Protein AF-A0A7X8KGM4-F1 (afdb_monomer_lite)

Foldseek 3Di:
DDDDDDDDDDDDDDPPPPVLPLCQFLPFQFQQDDPSRQVVVCVQPVVVPDRSHPFREWEAEQVLCCVVVNDPDDPDDDPPNAGFGRNVRSVVCVPDDVQFKDKDKAQDDPVLCVLLVGGRIYIYIHTPVSPVSDDPVVSSSVSNRNSVFDQLAQPLLPVPLPDQDQADDPSRQSNVLRNCCPPPVSDRSVVFGEWEDELVVLATDGPSVVSVVVSVVCRRPSRDDAADKDADDPVLCVQQVGGIYRYHDDDDDDVVSVSVSRNPDDPDD

pLDDT: mean 80.06, std 17.86, range [27.33, 96.0]

Secondary structure (DSSP, 8-state):
---------------------GGGSSSS--SBPPHHHHHHHHHHTGGG----TT-BEEEE-HHHHHHTTSSPPPTT------EE-HHHHHHHHHHS-TTTEEEEEEEPPHHHHHHTTS-SEEEEEEEGGGGGG--HHHHHHHHHHHHTS-----TTTTTSS---SSSPPHHHHHHHHHHTTTSTT----TT--EEEEETTTTEEEPHHHHHHHHHHHHTT-S-PPPPEEEEPPHHHHHHHS-SEEEE---S---HHHHHHHHHS-----

Radius of gyration: 22.86 Å; chains: 1; bounding box: 50×44×68 Å

Structure (mmCIF, N/CA/C/O backbone):
data_AF-A0A7X8KGM4-F1
#
_entry.id   AF-A0A7X8KGM4-F1
#
loop_
_atom_site.group_PDB
_atom_site.id
_atom_site.type_symbol
_atom_site.label_atom_id
_atom_site.label_alt_id
_atom_site.label_comp_id
_atom_site.label_asym_id
_atom_site.label_entity_id
_atom_site.label_seq_id
_atom_site.pdbx_PDB_ins_code
_atom_site.Cartn_x
_atom_site.Cartn_y
_atom_site.Cartn_z
_atom_site.occupancy
_atom_site.B_iso_or_equiv
_atom_site.auth_seq_id
_atom_site.auth_comp_id
_atom_site.auth_asym_id
_atom_site.auth_atom_id
_atom_site.pdbx_PDB_model_num
ATOM 1 N N . MET A 1 1 ? 24.932 -28.585 -30.546 1.00 32.44 1 MET A N 1
ATOM 2 C CA . MET A 1 1 ? 25.468 -27.256 -30.175 1.00 32.44 1 MET A CA 1
ATOM 3 C C . MET A 1 1 ? 24.663 -26.195 -30.910 1.00 32.44 1 MET A C 1
ATOM 5 O O . MET A 1 1 ? 24.796 -26.086 -32.119 1.00 32.44 1 MET A O 1
ATOM 9 N N . ARG A 1 2 ? 23.748 -25.502 -30.219 1.00 27.61 2 ARG A N 1
ATOM 10 C CA . ARG A 1 2 ? 22.917 -24.437 -30.805 1.00 27.61 2 ARG A CA 1
ATOM 11 C C . ARG A 1 2 ? 23.609 -23.093 -30.580 1.00 27.61 2 ARG A C 1
ATOM 13 O O . ARG A 1 2 ? 23.864 -22.724 -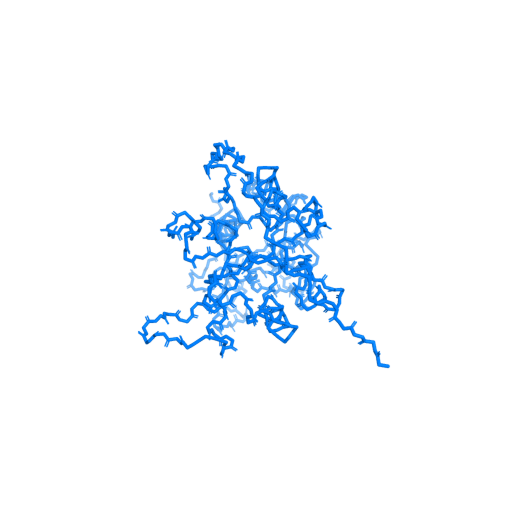29.439 1.00 27.61 2 ARG A O 1
ATOM 20 N N . GLN A 1 3 ? 23.940 -22.415 -31.674 1.00 27.33 3 GLN A N 1
ATOM 21 C CA . GLN A 1 3 ? 24.503 -21.069 -31.677 1.00 27.33 3 GLN A CA 1
ATOM 22 C C . GLN A 1 3 ? 23.436 -20.061 -31.232 1.00 27.33 3 GLN A C 1
ATOM 24 O O . GLN A 1 3 ? 22.311 -20.075 -31.728 1.00 27.33 3 GLN A O 1
ATOM 29 N N . ILE A 1 4 ? 23.796 -19.200 -30.281 1.00 31.16 4 ILE A N 1
ATOM 30 C CA . ILE A 1 4 ? 22.995 -18.050 -29.861 1.00 31.16 4 ILE A CA 1
ATOM 31 C C . ILE A 1 4 ? 23.364 -16.900 -30.798 1.00 31.16 4 ILE A C 1
ATOM 33 O O . ILE A 1 4 ? 24.510 -16.453 -30.815 1.00 31.16 4 ILE A O 1
ATOM 37 N N . ILE A 1 5 ? 22.401 -16.450 -31.599 1.00 28.91 5 ILE A N 1
ATOM 38 C CA . ILE A 1 5 ? 22.559 -15.312 -32.504 1.00 28.91 5 ILE A CA 1
ATOM 39 C C . ILE A 1 5 ? 22.460 -14.029 -31.670 1.00 28.91 5 ILE A C 1
ATOM 41 O O . ILE A 1 5 ? 21.412 -13.718 -31.108 1.00 28.91 5 ILE A O 1
ATOM 45 N N . PHE A 1 6 ? 23.567 -13.290 -31.577 1.00 27.80 6 PHE A N 1
ATOM 46 C CA . PHE A 1 6 ? 23.591 -11.914 -31.086 1.00 27.80 6 PHE A CA 1
ATOM 47 C C . PHE A 1 6 ? 23.228 -10.985 -32.244 1.00 27.80 6 PHE A C 1
ATOM 49 O O . PHE A 1 6 ? 24.063 -10.679 -33.093 1.00 27.80 6 PHE A O 1
ATOM 56 N N . THR A 1 7 ? 21.981 -10.529 -32.283 1.00 30.00 7 THR A N 1
ATOM 57 C CA . THR A 1 7 ? 21.541 -9.537 -33.267 1.00 30.00 7 THR A CA 1
ATOM 58 C C . THR A 1 7 ? 21.692 -8.143 -32.663 1.00 30.00 7 THR A C 1
ATOM 60 O O . THR A 1 7 ? 20.850 -7.695 -31.889 1.00 30.00 7 THR A O 1
ATOM 63 N N . ALA A 1 8 ? 22.790 -7.458 -32.984 1.00 30.84 8 ALA A N 1
ATOM 64 C CA . ALA A 1 8 ? 22.942 -6.028 -32.734 1.00 30.84 8 ALA A CA 1
ATOM 65 C C . ALA A 1 8 ? 22.379 -5.271 -33.943 1.00 30.84 8 ALA A C 1
ATOM 67 O O . ALA A 1 8 ? 23.004 -5.254 -35.000 1.00 30.84 8 ALA A O 1
ATOM 68 N N . PHE A 1 9 ? 21.200 -4.666 -33.802 1.00 33.09 9 PHE A N 1
ATOM 69 C CA . PHE A 1 9 ? 20.637 -3.790 -34.828 1.00 33.09 9 PHE A CA 1
ATOM 70 C C . PHE A 1 9 ? 20.629 -2.345 -34.329 1.00 33.09 9 PHE A C 1
ATOM 72 O O . PHE A 1 9 ? 20.035 -2.019 -33.301 1.00 33.09 9 PHE A O 1
ATOM 79 N N . PHE A 1 10 ? 21.333 -1.488 -35.067 1.00 38.59 10 PHE A N 1
ATOM 80 C CA . PHE A 1 10 ? 21.329 -0.037 -34.916 1.00 38.59 10 PHE A CA 1
ATOM 81 C C . PHE A 1 10 ? 19.957 0.488 -35.368 1.00 38.59 10 PHE A C 1
ATOM 83 O O . PHE A 1 10 ? 19.694 0.641 -36.558 1.00 38.59 10 PHE A O 1
ATOM 90 N N . GLY A 1 11 ? 19.054 0.702 -34.410 1.00 31.48 11 GLY A N 1
ATOM 91 C CA . GLY A 1 11 ? 17.725 1.260 -34.645 1.00 31.48 11 GLY A CA 1
ATOM 92 C C . GLY A 1 11 ? 17.764 2.784 -34.702 1.00 31.48 11 GLY A C 1
ATOM 93 O O . GLY A 1 11 ? 17.998 3.446 -33.694 1.00 31.48 11 GLY A O 1
ATOM 94 N N . PHE A 1 12 ? 17.539 3.306 -35.903 1.00 31.94 12 PHE A N 1
ATOM 95 C CA . PHE A 1 12 ? 17.326 4.707 -36.257 1.00 31.94 12 PHE A CA 1
ATOM 96 C C . PHE A 1 12 ? 16.309 5.389 -35.316 1.00 31.94 12 PHE A C 1
ATOM 98 O O . PHE A 1 12 ? 15.231 4.856 -35.054 1.00 31.94 12 PHE A O 1
ATOM 105 N N . VAL A 1 13 ? 16.655 6.573 -34.807 1.00 35.53 13 VAL A N 1
ATOM 106 C CA . VAL A 1 13 ? 15.832 7.369 -33.884 1.00 35.53 13 VAL A CA 1
ATOM 107 C C . VAL A 1 13 ? 14.652 7.974 -34.647 1.00 35.53 13 VAL A C 1
ATOM 109 O O . VAL A 1 13 ? 14.806 8.986 -35.326 1.00 35.53 13 VAL A O 1
ATOM 112 N N . PHE A 1 14 ? 13.457 7.397 -34.510 1.00 35.78 14 PHE A N 1
ATOM 113 C CA . PHE A 1 14 ? 12.227 8.136 -34.790 1.00 35.78 14 PHE A CA 1
ATOM 114 C C . PHE A 1 14 ? 11.989 9.124 -33.643 1.00 35.78 14 PHE A C 1
ATOM 116 O O . PHE A 1 14 ? 11.597 8.747 -32.538 1.00 35.78 14 PHE A O 1
ATOM 123 N N . GLN A 1 15 ? 12.255 10.405 -33.903 1.00 33.72 15 GLN A N 1
ATOM 124 C CA . GLN A 1 15 ? 11.797 11.504 -33.061 1.00 33.72 15 GLN A CA 1
ATOM 125 C C . GLN A 1 15 ? 10.271 11.621 -33.173 1.00 33.72 15 GLN A C 1
ATOM 127 O O . GLN A 1 15 ? 9.750 12.392 -33.971 1.00 33.72 15 GLN A O 1
ATOM 132 N N . LEU A 1 16 ? 9.539 10.876 -32.347 1.00 34.31 16 LEU A N 1
ATOM 133 C CA . LEU A 1 16 ? 8.206 11.294 -31.927 1.00 34.31 16 LEU A CA 1
ATOM 134 C C . LEU A 1 16 ? 8.388 12.214 -30.721 1.00 34.31 16 LEU A C 1
ATOM 136 O O . LEU A 1 16 ? 8.372 11.780 -29.570 1.00 34.31 16 LEU A O 1
ATOM 140 N N . THR A 1 17 ? 8.582 13.506 -30.979 1.00 38.72 17 THR A N 1
ATOM 141 C CA . THR A 1 17 ? 8.350 14.548 -29.976 1.00 38.72 17 THR A CA 1
ATOM 142 C C . THR A 1 17 ? 6.850 14.639 -29.713 1.00 38.72 17 THR A C 1
ATOM 144 O O . THR A 1 17 ? 6.194 15.606 -30.093 1.00 38.72 17 THR A O 1
ATOM 147 N N . PHE A 1 18 ? 6.285 13.635 -29.038 1.00 41.44 18 PHE A N 1
ATOM 148 C CA . PHE A 1 18 ? 5.139 13.911 -28.189 1.00 41.44 18 PHE A CA 1
ATOM 149 C C . PHE A 1 18 ? 5.660 14.882 -27.141 1.00 41.44 18 PHE A C 1
ATOM 151 O O . PHE A 1 18 ? 6.525 14.527 -26.336 1.00 41.44 18 PHE A O 1
ATOM 158 N N . GLY A 1 19 ? 5.189 16.127 -27.195 1.00 40.31 19 GLY A N 1
ATOM 159 C CA . GLY A 1 19 ? 5.298 17.065 -26.088 1.00 40.31 19 GLY A CA 1
ATOM 160 C C . GLY A 1 19 ? 4.574 16.451 -24.900 1.00 40.31 19 GLY A C 1
ATOM 161 O O . GLY A 1 19 ? 3.404 16.727 -24.664 1.00 40.31 19 GLY A O 1
ATOM 162 N N . GLN A 1 20 ? 5.236 15.522 -24.216 1.00 53.94 20 GLN A N 1
ATOM 163 C CA . GLN A 1 20 ? 4.671 14.853 -23.070 1.00 53.94 20 GLN A CA 1
ATOM 164 C C . GLN A 1 20 ? 4.561 15.900 -21.985 1.00 53.94 20 GLN A C 1
ATOM 166 O O . GLN A 1 20 ? 5.564 16.379 -21.451 1.00 53.94 20 GLN A O 1
ATOM 171 N N . ASN A 1 21 ? 3.326 16.298 -21.708 1.00 62.50 21 ASN A N 1
ATOM 172 C CA . ASN A 1 21 ? 3.022 17.124 -20.566 1.00 62.50 21 ASN A CA 1
ATOM 173 C C . ASN A 1 21 ? 3.358 16.301 -19.321 1.00 62.50 21 ASN A C 1
ATOM 175 O O . ASN A 1 21 ? 2.543 15.521 -18.836 1.00 62.50 21 ASN A O 1
ATOM 179 N N . PHE A 1 22 ? 4.586 16.446 -18.821 1.00 68.00 22 PHE A N 1
ATOM 180 C CA . PHE A 1 22 ? 5.056 15.703 -17.658 1.00 68.00 22 PHE A CA 1
ATOM 181 C C . PHE A 1 22 ? 4.148 15.915 -16.443 1.00 68.00 22 PHE A C 1
ATOM 183 O O . PHE A 1 22 ? 4.189 15.085 -15.544 1.00 68.00 22 PHE A O 1
ATOM 190 N N . ASN A 1 23 ? 3.311 16.958 -16.414 1.00 77.88 23 ASN A N 1
ATOM 191 C CA . ASN A 1 23 ? 2.392 17.241 -15.313 1.00 77.88 23 ASN A CA 1
ATOM 192 C C . ASN A 1 23 ? 1.329 16.148 -15.099 1.00 77.88 23 ASN A C 1
ATOM 194 O O . ASN A 1 23 ? 0.801 16.056 -13.995 1.00 77.88 23 ASN A O 1
ATOM 198 N N . SER A 1 24 ? 1.036 15.308 -16.100 1.00 84.50 24 SER A N 1
ATOM 199 C CA . SER A 1 24 ? 0.074 14.200 -15.977 1.00 84.50 24 SER A CA 1
ATOM 200 C C . SER A 1 24 ? 0.702 12.857 -15.573 1.00 84.50 24 SER A C 1
ATOM 202 O O . SER A 1 24 ? -0.008 11.859 -15.465 1.00 84.50 24 SER A O 1
ATOM 204 N N . LEU A 1 25 ? 2.024 12.808 -15.371 1.00 90.44 25 LEU A N 1
ATOM 205 C CA . LEU A 1 25 ? 2.755 11.598 -14.981 1.00 90.44 25 LEU A CA 1
ATOM 206 C C . LEU A 1 25 ? 3.076 11.607 -13.481 1.00 90.44 25 LEU A C 1
ATOM 208 O O . LEU A 1 25 ? 3.575 12.611 -12.959 1.00 90.44 25 LEU A O 1
ATOM 212 N N . GLY A 1 26 ? 2.841 10.489 -12.789 1.00 88.25 26 GLY A N 1
ATOM 213 C CA . GLY A 1 26 ? 3.156 10.354 -11.365 1.00 88.25 26 GLY A CA 1
ATOM 214 C C . GLY A 1 26 ? 2.336 11.286 -10.482 1.00 88.25 26 GLY A C 1
ATOM 215 O O . GLY A 1 26 ? 2.855 11.838 -9.511 1.00 88.25 26 GLY A O 1
ATOM 216 N N . THR A 1 27 ? 1.075 11.514 -10.848 1.00 88.25 27 THR A N 1
ATOM 217 C CA . THR A 1 27 ? 0.135 12.366 -10.101 1.00 88.25 27 THR A CA 1
ATOM 218 C C . THR A 1 27 ? -0.256 11.760 -8.752 1.00 88.25 27 THR A C 1
ATOM 220 O O . THR A 1 27 ? -0.630 12.482 -7.829 1.00 88.25 27 THR A O 1
ATOM 223 N N . ASP A 1 28 ? -0.113 10.444 -8.622 1.00 87.19 28 ASP A N 1
ATOM 224 C CA . ASP A 1 28 ? -0.434 9.648 -7.445 1.00 87.19 28 ASP A CA 1
ATOM 225 C C . ASP A 1 28 ? 0.597 8.519 -7.238 1.00 87.19 28 ASP A C 1
ATOM 227 O O . ASP A 1 28 ? 1.569 8.376 -7.986 1.00 87.19 28 ASP A O 1
ATOM 231 N N . CYS A 1 29 ? 0.380 7.722 -6.193 1.00 87.25 29 CYS A N 1
ATOM 232 C CA . CYS A 1 29 ? 1.203 6.565 -5.847 1.00 87.25 29 CYS A CA 1
ATOM 233 C C . CYS A 1 29 ? 0.514 5.227 -6.162 1.00 87.25 29 CYS A C 1
ATOM 235 O O . CYS A 1 29 ? 1.010 4.191 -5.732 1.00 87.25 29 CYS A O 1
ATOM 237 N N . ASN A 1 30 ? -0.607 5.226 -6.892 1.00 88.88 30 ASN A N 1
ATOM 238 C CA . ASN A 1 30 ? -1.301 4.000 -7.268 1.00 88.88 30 ASN A CA 1
ATOM 239 C C . ASN A 1 30 ? -0.359 3.126 -8.116 1.00 88.88 30 ASN A C 1
ATOM 241 O O . ASN A 1 30 ? 0.184 3.614 -9.115 1.00 88.88 30 ASN A O 1
ATOM 245 N N . PRO A 1 31 ? -0.142 1.853 -7.747 1.00 89.44 31 PRO A N 1
ATOM 246 C CA . PRO A 1 31 ? 0.671 0.937 -8.540 1.00 89.44 31 PRO A CA 1
ATOM 247 C C . PRO A 1 31 ? 0.036 0.615 -9.903 1.00 89.44 31 PRO A C 1
ATOM 249 O O . PRO A 1 31 ? 0.743 0.199 -10.818 1.00 89.44 31 PRO A O 1
ATOM 252 N N . LYS A 1 32 ? -1.277 0.818 -10.075 1.00 92.12 32 LYS A N 1
ATOM 253 C CA . LYS A 1 32 ? -1.922 0.809 -11.391 1.00 92.12 32 LYS A CA 1
ATOM 254 C C . LYS A 1 32 ? -1.660 2.134 -12.104 1.00 92.12 32 LYS A C 1
ATOM 256 O O . LYS A 1 32 ? -1.722 3.216 -11.514 1.00 92.12 32 LYS A O 1
ATOM 261 N N . LEU A 1 33 ? -1.358 2.034 -13.391 1.00 93.31 33 LEU A N 1
ATOM 262 C CA . LEU A 1 33 ? -1.036 3.184 -14.225 1.00 93.31 33 LEU A CA 1
ATOM 263 C C . LEU A 1 33 ? -2.303 3.861 -14.751 1.00 93.31 33 LEU A C 1
ATOM 265 O O . LEU A 1 33 ? -3.270 3.190 -15.112 1.00 93.31 33 LEU A O 1
ATOM 269 N N . ASN A 1 34 ? -2.278 5.191 -14.834 1.00 92.44 34 ASN A N 1
ATOM 270 C CA . ASN A 1 34 ? -3.299 5.956 -15.544 1.00 92.44 34 ASN A CA 1
ATOM 271 C C . ASN A 1 34 ? -3.035 5.952 -17.067 1.00 92.44 34 ASN A C 1
ATOM 273 O O . ASN A 1 34 ? -1.964 5.558 -17.526 1.00 92.44 34 ASN A O 1
ATOM 277 N N . ASN A 1 35 ? -3.991 6.432 -17.868 1.00 93.94 35 ASN A N 1
ATOM 278 C CA . ASN A 1 35 ? -3.882 6.405 -19.335 1.00 93.94 35 ASN A CA 1
ATOM 279 C C . ASN A 1 35 ? -2.655 7.156 -19.887 1.00 93.94 35 ASN A C 1
ATOM 281 O O . ASN A 1 35 ? -2.069 6.724 -20.879 1.00 93.94 35 ASN A O 1
ATOM 285 N N . HIS A 1 36 ? -2.247 8.262 -19.257 1.00 94.06 36 HIS A N 1
ATOM 286 C CA . HIS A 1 36 ? -1.064 9.018 -19.679 1.00 94.06 36 HIS A CA 1
ATOM 287 C C . HIS A 1 36 ? 0.232 8.267 -19.358 1.00 94.06 36 HIS A C 1
ATOM 289 O O . HIS A 1 36 ? 1.160 8.257 -20.165 1.00 94.06 36 HIS A O 1
ATOM 295 N N . GLU A 1 37 ? 0.289 7.617 -18.197 1.00 95.00 37 GLU A N 1
ATOM 296 C CA . GLU A 1 37 ? 1.420 6.794 -17.766 1.00 95.00 37 GLU A CA 1
ATOM 297 C C . GLU A 1 37 ? 1.556 5.534 -18.627 1.00 95.00 37 GLU A C 1
ATOM 299 O O . GLU A 1 37 ? 2.669 5.197 -19.029 1.00 95.00 37 GLU A O 1
ATOM 304 N N . ILE A 1 38 ? 0.438 4.885 -18.971 1.00 95.75 38 ILE A N 1
ATOM 305 C CA . ILE A 1 38 ? 0.404 3.757 -19.913 1.00 95.75 38 ILE A CA 1
ATOM 306 C C . ILE A 1 38 ? 0.960 4.197 -21.266 1.00 95.75 38 ILE A C 1
ATOM 308 O O . ILE A 1 38 ? 1.918 3.600 -21.739 1.00 95.75 38 ILE A O 1
ATOM 312 N N . ALA A 1 39 ? 0.452 5.289 -21.849 1.00 93.44 39 ALA A N 1
ATOM 313 C CA . ALA A 1 39 ? 0.941 5.784 -23.138 1.00 93.44 39 ALA A CA 1
ATOM 314 C C . ALA A 1 39 ? 2.446 6.120 -23.116 1.00 93.44 39 ALA A C 1
ATOM 316 O O . ALA A 1 39 ? 3.162 5.877 -24.091 1.00 93.44 39 ALA A O 1
ATOM 317 N N . TYR A 1 40 ? 2.946 6.658 -21.998 1.00 93.19 40 TYR A N 1
ATOM 318 C CA . TYR A 1 40 ? 4.376 6.890 -21.809 1.00 93.19 40 TYR A CA 1
ATOM 319 C C . TYR A 1 40 ? 5.180 5.585 -21.820 1.00 93.19 40 TYR A C 1
ATOM 321 O O . TYR A 1 40 ? 6.172 5.489 -22.547 1.00 93.19 40 TYR A O 1
ATOM 329 N N . PHE A 1 41 ? 4.764 4.581 -21.047 1.00 94.88 41 PHE A N 1
ATOM 330 C CA . PHE A 1 41 ? 5.492 3.317 -20.953 1.00 94.88 41 PHE A CA 1
ATOM 331 C C . PHE A 1 41 ? 5.336 2.426 -22.188 1.00 94.88 41 PHE A C 1
ATOM 333 O O . PHE A 1 41 ? 6.317 1.792 -22.569 1.00 94.88 41 PHE A O 1
ATOM 340 N N . ASP A 1 42 ? 4.190 2.450 -22.867 1.00 93.75 42 ASP A N 1
ATOM 341 C CA . ASP A 1 42 ? 3.983 1.797 -24.167 1.00 93.75 42 ASP A CA 1
ATOM 342 C C . ASP A 1 42 ? 4.966 2.347 -25.206 1.00 93.75 42 ASP A C 1
ATOM 344 O O . ASP A 1 42 ? 5.600 1.595 -25.945 1.00 93.75 42 ASP A O 1
ATOM 348 N N . SER A 1 43 ? 5.159 3.670 -25.234 1.00 91.56 43 SER A N 1
ATOM 349 C CA . SER A 1 43 ? 6.152 4.291 -26.113 1.00 91.56 43 SER A CA 1
ATOM 350 C C . SER A 1 43 ? 7.581 3.897 -25.721 1.00 91.56 43 SER A C 1
ATOM 352 O O . SER A 1 43 ? 8.375 3.521 -26.589 1.00 91.56 43 SER A O 1
ATOM 354 N N . LEU A 1 44 ? 7.905 3.953 -24.425 1.00 91.38 44 LEU A N 1
ATOM 355 C CA . LEU A 1 44 ? 9.246 3.674 -23.907 1.00 91.38 44 LEU A CA 1
ATOM 356 C C . LEU A 1 44 ? 9.664 2.207 -24.089 1.00 91.38 44 LEU A C 1
ATOM 358 O O . LEU A 1 44 ? 10.829 1.930 -24.371 1.00 91.38 44 LEU A O 1
ATOM 362 N N . PHE A 1 45 ? 8.723 1.277 -23.937 1.00 93.81 45 PHE A N 1
ATOM 363 C CA . PHE A 1 45 ? 8.944 -0.168 -23.976 1.00 93.81 45 PHE A CA 1
ATOM 364 C C . PHE A 1 45 ? 8.262 -0.844 -25.167 1.00 93.81 45 PHE A C 1
ATOM 366 O O . PHE A 1 45 ? 8.002 -2.043 -25.122 1.00 93.81 45 PHE A O 1
ATOM 373 N N . SER A 1 46 ? 8.039 -0.107 -26.257 1.00 90.31 46 SER A N 1
ATOM 374 C CA . SER A 1 46 ? 7.377 -0.595 -27.479 1.00 90.31 46 SER A CA 1
ATOM 375 C C . SER A 1 46 ? 7.957 -1.901 -28.043 1.00 90.31 46 SER A C 1
ATOM 377 O O . SER A 1 46 ? 7.254 -2.667 -28.689 1.00 90.31 46 SER A O 1
ATOM 379 N N . GLN A 1 47 ? 9.229 -2.194 -27.767 1.00 88.19 47 GLN A N 1
ATOM 380 C CA . GLN A 1 47 ? 9.912 -3.417 -28.206 1.00 88.19 47 GLN A CA 1
ATOM 381 C C . GLN A 1 47 ? 9.679 -4.642 -27.303 1.00 88.19 47 GLN A C 1
ATOM 383 O O . GLN A 1 47 ? 10.114 -5.737 -27.650 1.00 88.19 47 GLN A O 1
ATOM 388 N N . LYS A 1 48 ? 9.078 -4.474 -26.120 1.00 84.75 48 LYS A N 1
ATOM 389 C CA . LYS A 1 48 ? 8.952 -5.527 -25.095 1.00 84.75 48 LYS A CA 1
ATOM 390 C C . LYS A 1 48 ? 7.622 -6.288 -25.155 1.00 84.75 48 LYS A C 1
ATOM 392 O O . LYS A 1 48 ? 7.473 -7.215 -24.369 1.00 84.75 48 LYS A O 1
ATOM 397 N N . ASP A 1 49 ? 6.705 -5.900 -26.047 1.00 88.69 49 ASP A N 1
ATOM 398 C CA . ASP A 1 49 ? 5.378 -6.516 -26.229 1.00 88.69 49 ASP A CA 1
ATOM 399 C C . ASP A 1 49 ? 4.660 -6.799 -24.893 1.00 88.69 49 ASP A C 1
ATOM 401 O O . ASP A 1 49 ? 4.305 -7.928 -24.560 1.00 88.69 49 ASP A O 1
ATOM 405 N N . TYR A 1 50 ? 4.537 -5.762 -24.059 1.00 94.12 50 TYR A N 1
ATOM 406 C CA . TYR A 1 50 ? 3.936 -5.858 -22.731 1.00 94.12 50 TYR A CA 1
ATOM 407 C C . TYR A 1 50 ? 2.774 -4.877 -22.599 1.00 94.12 50 TYR A C 1
ATOM 409 O O . TYR A 1 50 ? 2.965 -3.671 -22.732 1.00 94.12 50 TYR A O 1
ATOM 417 N N . ASP A 1 51 ? 1.581 -5.395 -22.302 1.00 95.06 51 ASP A N 1
ATOM 418 C CA . ASP A 1 51 ? 0.389 -4.580 -22.062 1.00 95.06 51 ASP A CA 1
ATOM 419 C C . ASP A 1 51 ? 0.316 -4.140 -20.597 1.00 95.06 51 ASP A C 1
ATOM 421 O O . ASP A 1 51 ? 0.122 -4.952 -19.688 1.00 95.06 51 ASP A O 1
ATOM 425 N N . PHE A 1 52 ? 0.444 -2.833 -20.376 1.00 95.69 52 PHE A N 1
ATOM 426 C CA . PHE A 1 52 ? 0.374 -2.216 -19.055 1.00 95.69 52 PHE A CA 1
ATOM 427 C C . PHE A 1 52 ? -1.056 -2.070 -18.509 1.00 95.69 52 PHE A C 1
ATOM 429 O O . PHE A 1 52 ? -1.229 -1.759 -17.325 1.00 95.69 52 PHE A O 1
ATOM 436 N N . ARG A 1 53 ? -2.097 -2.283 -19.325 1.00 94.81 53 ARG A N 1
ATOM 437 C CA . ARG A 1 53 ? -3.492 -2.109 -18.891 1.00 94.81 53 ARG A CA 1
ATOM 438 C C . ARG A 1 53 ? -3.859 -3.094 -17.785 1.00 94.81 53 ARG A C 1
ATOM 440 O O . ARG A 1 53 ? -3.606 -4.293 -17.875 1.00 94.81 53 ARG A O 1
ATOM 447 N N . ASN A 1 54 ? -4.504 -2.574 -16.739 1.00 91.38 54 ASN A N 1
ATOM 448 C CA . ASN A 1 54 ? -4.931 -3.333 -15.557 1.00 91.38 54 ASN A CA 1
ATOM 449 C C . ASN A 1 54 ? -3.793 -4.073 -14.828 1.00 91.38 54 ASN A C 1
ATOM 451 O O . ASN A 1 54 ? -4.065 -5.003 -14.070 1.00 91.38 54 ASN A O 1
ATOM 455 N N . LYS A 1 55 ? -2.535 -3.668 -15.043 1.00 94.44 55 LYS A N 1
ATOM 456 C CA . LYS A 1 55 ? -1.369 -4.242 -14.369 1.00 94.44 55 LYS A CA 1
ATOM 457 C C . LYS A 1 55 ? -0.979 -3.443 -13.139 1.00 94.44 55 LYS A C 1
ATOM 459 O O . LYS A 1 55 ? -1.093 -2.217 -13.109 1.00 94.44 55 LYS A O 1
ATOM 464 N N . THR A 1 56 ? -0.457 -4.155 -12.153 1.00 92.56 56 THR A N 1
ATOM 465 C CA . THR A 1 56 ? 0.153 -3.586 -10.955 1.00 92.56 56 THR A CA 1
ATOM 466 C C . THR A 1 56 ? 1.654 -3.446 -11.184 1.00 92.56 56 THR A C 1
ATOM 468 O O . THR A 1 56 ? 2.366 -4.441 -11.344 1.00 92.56 56 THR A O 1
ATOM 471 N N . ILE A 1 57 ? 2.147 -2.211 -11.186 1.00 94.69 57 ILE A N 1
ATOM 472 C CA . ILE A 1 57 ? 3.523 -1.873 -11.544 1.00 94.69 57 ILE A CA 1
ATOM 473 C C . ILE A 1 57 ? 4.286 -1.365 -10.323 1.00 94.69 57 ILE A C 1
ATOM 475 O O . ILE A 1 57 ? 3.875 -0.426 -9.643 1.00 94.69 57 ILE A O 1
ATOM 479 N N . GLY A 1 58 ? 5.418 -2.008 -10.049 1.00 93.00 58 GLY A N 1
ATOM 480 C CA . GLY A 1 58 ? 6.356 -1.595 -9.017 1.00 93.00 58 GLY A CA 1
ATOM 481 C C . GLY A 1 58 ? 7.383 -0.623 -9.581 1.00 93.00 58 GLY A C 1
ATOM 482 O O . GLY A 1 58 ? 7.790 -0.753 -10.733 1.00 93.00 58 GLY A O 1
ATOM 483 N N . PHE A 1 59 ? 7.853 0.319 -8.766 1.00 91.56 59 PHE A N 1
ATOM 484 C CA . PHE A 1 59 ? 8.901 1.255 -9.164 1.00 91.56 59 PHE A CA 1
ATOM 485 C C . PHE A 1 59 ? 10.113 1.142 -8.254 1.00 91.56 59 PHE A C 1
ATOM 487 O O . PHE A 1 59 ? 9.999 1.009 -7.037 1.00 91.56 59 PHE A O 1
ATOM 494 N N . ALA A 1 60 ? 11.296 1.174 -8.853 1.00 88.38 60 ALA A N 1
ATOM 495 C CA . ALA A 1 60 ? 12.545 1.004 -8.135 1.00 88.38 60 ALA A CA 1
ATOM 496 C C . ALA A 1 60 ? 13.558 2.083 -8.515 1.00 88.38 60 ALA A C 1
ATOM 498 O O . ALA A 1 60 ? 13.755 2.398 -9.692 1.00 88.38 60 ALA A O 1
ATOM 499 N N . SER A 1 61 ? 14.217 2.638 -7.498 1.00 83.19 61 SER A N 1
ATOM 500 C CA . SER A 1 61 ? 15.270 3.634 -7.679 1.00 83.19 61 SER A CA 1
ATOM 501 C C . SER A 1 61 ? 16.601 2.981 -8.067 1.00 83.19 61 SER A C 1
ATOM 503 O O . SER A 1 61 ? 16.822 1.800 -7.788 1.00 83.19 61 SER A O 1
ATOM 505 N N . PRO A 1 62 ? 17.563 3.757 -8.596 1.00 73.12 62 PRO A N 1
ATOM 506 C CA . PRO A 1 62 ? 18.924 3.272 -8.824 1.00 73.12 62 PRO A CA 1
ATOM 507 C C . PRO A 1 62 ? 19.610 2.766 -7.544 1.00 73.12 62 PRO A C 1
ATOM 509 O O . PRO A 1 62 ? 20.521 1.935 -7.608 1.00 73.12 62 PRO A O 1
ATOM 512 N N . ASN A 1 63 ? 19.192 3.258 -6.375 1.00 72.75 63 ASN A N 1
ATOM 513 C CA . ASN A 1 63 ? 19.781 2.910 -5.082 1.00 72.75 63 ASN A CA 1
ATOM 514 C C . ASN A 1 63 ? 19.475 1.463 -4.683 1.00 72.75 63 ASN A C 1
ATOM 516 O O . ASN A 1 63 ? 20.308 0.842 -4.023 1.00 72.75 63 ASN A O 1
ATOM 520 N N . ILE A 1 64 ? 18.365 0.880 -5.163 1.00 72.44 64 ILE A N 1
ATOM 521 C CA . ILE A 1 64 ? 18.049 -0.535 -4.909 1.00 72.44 64 ILE A CA 1
ATOM 522 C C . ILE A 1 64 ? 19.179 -1.445 -5.409 1.00 72.44 64 ILE A C 1
ATOM 524 O O . ILE A 1 64 ? 19.551 -2.414 -4.758 1.00 72.44 64 ILE A O 1
ATOM 528 N N . ILE A 1 65 ? 19.787 -1.097 -6.546 1.00 70.81 65 ILE A N 1
ATOM 529 C CA . ILE A 1 65 ? 20.863 -1.875 -7.161 1.00 70.81 65 ILE A CA 1
ATOM 530 C C . ILE A 1 65 ? 22.163 -1.721 -6.361 1.00 70.81 65 ILE A C 1
ATOM 532 O O . ILE A 1 65 ? 22.914 -2.684 -6.209 1.00 70.81 65 ILE A O 1
ATOM 536 N N . HIS A 1 66 ? 22.428 -0.530 -5.821 1.00 69.75 66 HIS A N 1
ATOM 537 C CA . HIS A 1 66 ? 23.585 -0.311 -4.955 1.00 69.75 66 HIS A CA 1
ATOM 538 C C . HIS A 1 66 ? 23.483 -1.143 -3.676 1.00 69.75 66 HIS A C 1
ATOM 540 O O . HIS A 1 66 ? 24.428 -1.848 -3.325 1.00 69.75 66 HIS A O 1
ATOM 546 N N . PHE A 1 67 ? 22.313 -1.124 -3.032 1.00 67.19 67 PHE A N 1
ATOM 547 C CA . PHE A 1 67 ? 22.063 -1.906 -1.827 1.00 67.19 67 PHE A CA 1
ATOM 548 C C . PHE A 1 67 ? 22.248 -3.411 -2.054 1.00 67.19 67 PHE A C 1
ATOM 550 O O . PHE A 1 67 ? 22.868 -4.094 -1.245 1.00 67.19 67 PHE A O 1
ATOM 557 N N . LEU A 1 68 ? 21.769 -3.929 -3.186 1.00 69.75 68 LEU A N 1
ATOM 558 C CA . LEU A 1 68 ? 21.907 -5.344 -3.539 1.00 69.75 68 LEU A CA 1
ATOM 559 C C . LEU A 1 68 ? 23.357 -5.765 -3.866 1.00 69.75 68 LEU A C 1
ATOM 561 O O . LEU A 1 68 ? 23.579 -6.886 -4.329 1.00 69.75 68 LEU A O 1
ATOM 565 N N . GLY A 1 69 ? 24.341 -4.881 -3.653 1.00 65.31 69 GLY A N 1
ATOM 566 C CA . GLY A 1 69 ? 25.763 -5.129 -3.890 1.00 65.31 69 GLY A CA 1
ATOM 567 C C . GLY A 1 69 ? 26.150 -5.105 -5.368 1.00 65.31 69 GLY A C 1
ATOM 568 O O . GLY A 1 69 ? 27.224 -5.570 -5.742 1.00 65.31 69 GLY A O 1
ATOM 569 N N . ILE A 1 70 ? 25.284 -4.584 -6.242 1.00 63.91 70 ILE A N 1
ATOM 570 C CA . ILE A 1 70 ? 25.477 -4.642 -7.699 1.00 63.91 70 ILE A CA 1
ATOM 571 C C . ILE A 1 70 ? 26.237 -3.392 -8.205 1.00 63.91 70 ILE A C 1
ATOM 573 O O . ILE A 1 70 ? 26.885 -3.423 -9.267 1.00 63.91 70 ILE A O 1
ATOM 577 N N . ILE A 1 71 ? 26.217 -2.287 -7.445 1.00 56.44 71 ILE A N 1
ATOM 578 C CA . ILE A 1 71 ? 26.994 -1.056 -7.690 1.00 56.44 71 ILE A CA 1
ATOM 579 C C . ILE A 1 71 ? 27.607 -0.564 -6.357 1.00 56.44 71 ILE A C 1
ATOM 581 O O . ILE A 1 71 ? 26.901 -0.555 -5.354 1.00 56.44 71 ILE A O 1
ATOM 585 N N . PRO A 1 72 ? 28.889 -0.148 -6.312 1.00 51.75 72 PRO A N 1
ATOM 586 C CA . PRO A 1 72 ? 29.503 0.382 -5.089 1.00 51.75 72 PRO A CA 1
ATOM 587 C C . PRO A 1 72 ? 28.815 1.672 -4.610 1.00 51.75 72 PRO A C 1
ATOM 589 O O . PRO A 1 72 ? 28.617 2.584 -5.413 1.00 51.75 72 PRO A O 1
ATOM 592 N N . MET A 1 73 ? 28.466 1.752 -3.318 1.00 50.81 73 MET A N 1
ATOM 593 C CA . MET A 1 73 ? 27.878 2.956 -2.714 1.00 50.81 73 MET A CA 1
ATOM 594 C C . MET A 1 73 ? 28.942 4.030 -2.449 1.00 50.81 73 MET A C 1
ATOM 596 O O . MET A 1 73 ? 29.934 3.735 -1.780 1.00 50.81 73 MET A O 1
ATOM 600 N N . PRO A 1 74 ? 28.739 5.284 -2.891 1.00 46.81 74 PRO A N 1
ATOM 601 C CA . PRO A 1 74 ? 29.462 6.406 -2.312 1.00 46.81 74 PRO A CA 1
ATOM 602 C C . PRO A 1 74 ? 29.035 6.589 -0.846 1.00 46.81 74 PRO A C 1
ATOM 604 O O . PRO A 1 74 ? 27.848 6.533 -0.517 1.00 46.81 74 PRO A O 1
ATOM 607 N N . LEU A 1 75 ? 30.014 6.781 0.039 1.00 40.00 75 LEU A N 1
ATOM 608 C CA . LEU A 1 75 ? 29.803 7.031 1.467 1.00 40.00 75 LEU A CA 1
ATOM 609 C C . LEU A 1 75 ? 28.908 8.270 1.658 1.00 40.00 75 LEU A C 1
ATOM 611 O O . LEU A 1 75 ? 29.223 9.333 1.129 1.00 40.00 75 LEU A O 1
ATOM 615 N N . GLY A 1 76 ? 27.805 8.134 2.405 1.00 44.81 76 GLY A N 1
ATOM 616 C CA . GLY A 1 76 ? 26.938 9.258 2.799 1.00 44.81 76 GLY A CA 1
ATOM 617 C C . GLY A 1 76 ? 25.472 9.196 2.346 1.00 44.81 76 GLY A C 1
ATOM 618 O O . GLY A 1 76 ? 24.701 10.076 2.719 1.00 44.81 76 GLY A O 1
ATOM 619 N N . PHE A 1 77 ? 25.048 8.178 1.589 1.00 42.69 77 PHE A N 1
ATOM 620 C CA . PHE A 1 77 ? 23.630 7.998 1.253 1.00 42.69 77 PHE A CA 1
ATOM 621 C C . PHE A 1 77 ? 22.885 7.246 2.364 1.00 42.69 77 PHE A C 1
ATOM 623 O O . PHE A 1 77 ? 23.244 6.128 2.727 1.00 42.69 77 PHE A O 1
ATOM 630 N N . ASN A 1 78 ? 21.840 7.879 2.905 1.00 42.03 78 ASN A N 1
ATOM 631 C CA . ASN A 1 78 ? 20.953 7.287 3.905 1.00 42.03 78 ASN A CA 1
ATOM 632 C C . ASN A 1 78 ? 20.314 5.983 3.390 1.00 42.03 78 ASN A C 1
ATOM 634 O O . ASN A 1 78 ? 19.879 5.904 2.242 1.00 42.03 78 ASN A O 1
ATOM 638 N N . ASN A 1 79 ? 20.213 4.996 4.286 1.00 42.59 79 ASN A N 1
ATOM 639 C CA . ASN A 1 79 ? 19.695 3.626 4.130 1.00 42.59 79 ASN A CA 1
ATOM 640 C C . ASN A 1 79 ? 18.208 3.497 3.693 1.00 42.59 79 ASN A C 1
ATOM 642 O O . ASN A 1 79 ? 17.488 2.635 4.200 1.00 42.59 79 ASN A O 1
ATOM 646 N N . GLN A 1 80 ? 17.697 4.302 2.758 1.00 51.28 80 GLN A N 1
ATOM 647 C CA . GLN A 1 80 ? 16.360 4.082 2.191 1.00 51.28 80 GLN A CA 1
ATOM 648 C C . GLN A 1 80 ? 16.412 3.027 1.085 1.00 51.28 80 GLN A C 1
ATOM 650 O O . GLN A 1 80 ? 16.498 3.262 -0.116 1.00 51.28 80 GLN A O 1
ATOM 655 N N . LEU A 1 81 ? 16.394 1.813 1.598 1.00 54.66 81 LEU A N 1
ATOM 656 C CA . LEU A 1 81 ? 16.434 0.512 0.977 1.00 54.66 81 LEU A CA 1
ATOM 657 C C . LEU A 1 81 ? 15.079 0.160 0.334 1.00 54.66 81 LEU A C 1
ATOM 659 O O . LEU A 1 81 ? 14.455 -0.813 0.735 1.00 54.66 81 LEU A O 1
ATOM 663 N N . LEU A 1 82 ? 14.522 0.993 -0.546 1.00 68.75 82 LEU A N 1
ATOM 664 C CA . LEU A 1 82 ? 13.080 0.908 -0.798 1.00 68.75 82 LEU A CA 1
ATOM 665 C C . LEU A 1 82 ? 12.743 0.872 -2.296 1.00 68.75 82 LEU A C 1
ATOM 667 O O . LEU A 1 82 ? 13.319 1.634 -3.083 1.00 68.75 82 LEU A O 1
ATOM 671 N N . PRO A 1 83 ? 11.780 0.022 -2.706 1.00 82.38 83 PRO A N 1
ATOM 672 C CA . PRO A 1 83 ? 10.886 0.399 -3.791 1.00 82.38 83 PRO A CA 1
ATOM 673 C C . PRO A 1 83 ? 10.476 1.861 -3.605 1.00 82.38 83 PRO A C 1
ATOM 675 O O . PRO A 1 83 ? 10.236 2.294 -2.479 1.00 82.38 83 PRO A O 1
ATOM 678 N N . ILE A 1 84 ? 10.424 2.615 -4.690 1.00 85.25 84 ILE A N 1
ATOM 679 C CA . ILE A 1 84 ? 9.991 4.011 -4.656 1.00 85.25 84 ILE A CA 1
ATOM 680 C C . ILE A 1 84 ? 8.561 4.105 -5.147 1.00 85.25 84 ILE A C 1
ATOM 682 O O . ILE A 1 84 ? 8.097 3.245 -5.899 1.00 85.25 84 ILE A O 1
ATOM 686 N N . SER A 1 85 ? 7.853 5.150 -4.741 1.00 86.44 85 SER A N 1
ATOM 687 C CA . SER A 1 85 ? 6.526 5.416 -5.286 1.00 86.44 85 SER A CA 1
ATOM 688 C C . SER A 1 85 ? 6.585 5.770 -6.771 1.00 86.44 85 SER A C 1
ATOM 690 O O . SER A 1 85 ? 7.589 6.270 -7.285 1.00 86.44 85 SER A O 1
ATOM 692 N N . LYS A 1 86 ? 5.467 5.556 -7.471 1.00 89.75 86 LYS A N 1
ATOM 693 C CA . LYS A 1 86 ? 5.277 6.023 -8.851 1.00 89.75 86 LYS A CA 1
ATOM 694 C C . LYS A 1 86 ? 5.580 7.521 -8.981 1.00 89.75 86 LYS A C 1
ATOM 696 O O . LYS A 1 86 ? 6.287 7.945 -9.893 1.00 89.75 86 LYS A O 1
ATOM 701 N N . LYS A 1 87 ? 5.109 8.316 -8.018 1.00 87.81 87 LYS A N 1
ATOM 702 C CA . LYS A 1 87 ? 5.377 9.753 -7.927 1.00 87.81 87 LYS A CA 1
ATOM 703 C C . LYS A 1 87 ? 6.868 10.066 -7.791 1.00 87.81 87 LYS A C 1
ATOM 705 O O . LYS A 1 87 ? 7.377 10.885 -8.553 1.00 87.81 87 LYS A O 1
ATOM 710 N N . GLU A 1 88 ? 7.568 9.405 -6.872 1.00 86.56 88 GLU A N 1
ATOM 711 C CA . GLU A 1 88 ? 9.020 9.558 -6.693 1.00 86.56 88 GLU A CA 1
ATOM 712 C C . GLU A 1 88 ? 9.789 9.162 -7.957 1.00 86.56 88 GLU A C 1
ATOM 714 O O . GLU A 1 88 ? 10.691 9.880 -8.376 1.00 86.56 88 GLU A O 1
ATOM 719 N N . TYR A 1 89 ? 9.394 8.075 -8.624 1.00 89.81 89 TYR A N 1
ATOM 720 C CA . TYR A 1 89 ? 10.002 7.654 -9.886 1.00 89.81 89 TYR A CA 1
ATOM 721 C C . TYR A 1 89 ? 9.919 8.750 -10.955 1.00 89.81 89 TYR A C 1
ATOM 723 O O . TYR A 1 89 ? 10.926 9.088 -11.581 1.00 89.81 89 TYR A O 1
ATOM 731 N N . PHE A 1 90 ? 8.740 9.346 -11.152 1.00 88.50 90 PHE A N 1
ATOM 732 C CA . PHE A 1 90 ? 8.582 10.421 -12.132 1.00 88.50 90 PHE A CA 1
ATOM 733 C C . PHE A 1 90 ? 9.267 11.724 -11.697 1.00 88.50 90 PHE A C 1
ATOM 735 O O . PHE A 1 90 ? 9.710 12.483 -12.557 1.00 88.50 90 PHE A O 1
ATOM 742 N N . GLN A 1 91 ? 9.400 11.990 -10.395 1.00 86.00 91 GLN A N 1
ATOM 743 C CA . GLN A 1 91 ? 10.207 13.105 -9.888 1.00 86.00 91 GLN A CA 1
ATOM 744 C C . GLN A 1 91 ? 11.697 12.905 -10.195 1.00 86.00 91 GLN A C 1
ATOM 746 O O . GLN A 1 91 ? 12.319 13.791 -10.779 1.00 86.00 91 GLN A O 1
ATOM 751 N N . GLU A 1 92 ? 12.246 11.728 -9.896 1.00 82.50 92 GLU A N 1
ATOM 752 C CA . GLU A 1 92 ? 13.631 11.352 -10.215 1.00 82.50 92 GLU A CA 1
ATOM 753 C C . GLU A 1 92 ? 13.919 11.442 -11.718 1.00 82.50 92 GLU A C 1
ATOM 755 O O . GLU A 1 92 ? 14.963 11.944 -12.134 1.00 82.50 92 GLU A O 1
ATOM 760 N N . LEU A 1 93 ? 12.968 11.006 -12.548 1.00 83.69 93 LEU A N 1
ATOM 761 C CA . LEU A 1 93 ? 13.077 11.075 -14.003 1.00 83.69 93 LEU A CA 1
ATOM 762 C C . LEU A 1 93 ? 13.134 12.521 -14.535 1.00 83.69 93 LEU A C 1
ATOM 764 O O . LEU A 1 93 ? 13.743 12.755 -15.578 1.00 83.69 93 LEU A O 1
ATOM 768 N N . ARG A 1 94 ? 12.498 13.485 -13.851 1.00 82.25 94 ARG A N 1
ATOM 769 C CA . ARG A 1 94 ? 12.502 14.913 -14.232 1.00 82.25 94 ARG A CA 1
ATOM 770 C C . ARG A 1 94 ? 13.785 15.634 -13.824 1.00 82.25 94 ARG A C 1
ATOM 772 O O . ARG A 1 94 ? 14.202 16.546 -14.530 1.00 82.25 94 ARG A O 1
ATOM 779 N N . ILE A 1 95 ? 14.348 15.277 -12.669 1.00 73.75 95 ILE A N 1
ATOM 780 C CA . ILE A 1 95 ? 15.526 15.945 -12.094 1.00 73.75 95 ILE A CA 1
ATOM 781 C C . ILE A 1 95 ? 16.800 15.548 -12.843 1.00 73.75 95 ILE A C 1
ATOM 783 O O . ILE A 1 95 ? 17.726 16.351 -12.952 1.00 73.75 95 ILE A O 1
ATOM 787 N N . ASP A 1 96 ? 16.868 14.319 -13.353 1.00 65.69 96 ASP A N 1
ATOM 788 C CA . ASP A 1 96 ? 18.093 13.824 -13.962 1.00 65.69 96 ASP A CA 1
ATOM 789 C C . ASP A 1 96 ? 18.242 14.201 -15.438 1.00 65.69 96 ASP A C 1
ATOM 791 O O . ASP A 1 96 ? 17.283 14.265 -16.210 1.00 65.69 96 ASP A O 1
ATOM 795 N N . ASP A 1 97 ? 19.493 14.376 -15.855 1.00 63.03 97 ASP A N 1
ATOM 796 C CA . ASP A 1 97 ? 19.820 14.496 -17.267 1.00 63.03 97 ASP A CA 1
ATOM 797 C C . ASP A 1 97 ? 19.413 13.179 -17.946 1.00 63.03 97 ASP A C 1
ATOM 799 O O . ASP A 1 97 ? 19.967 12.113 -17.645 1.00 63.03 97 ASP A O 1
ATOM 803 N N . LYS A 1 98 ? 18.444 13.241 -18.876 1.00 55.59 98 LYS A N 1
ATOM 804 C CA . LYS A 1 98 ? 17.939 12.100 -19.674 1.00 55.59 98 LYS A CA 1
ATOM 805 C C . LYS A 1 98 ? 19.067 11.277 -20.319 1.00 55.59 98 LYS A C 1
ATOM 807 O O . LYS A 1 98 ? 18.864 10.142 -20.762 1.00 55.59 98 LYS A O 1
ATOM 812 N N . ASN A 1 99 ? 20.276 11.828 -20.383 1.00 59.53 99 ASN A N 1
ATOM 813 C CA . ASN A 1 99 ? 21.464 11.164 -20.890 1.00 59.53 99 ASN A CA 1
ATOM 814 C C . ASN A 1 99 ? 22.146 10.200 -19.900 1.00 59.53 99 ASN A C 1
ATOM 816 O O . ASN A 1 99 ? 22.893 9.332 -20.355 1.00 59.53 99 ASN A O 1
ATOM 820 N N . LYS A 1 100 ? 21.882 10.269 -18.588 1.00 73.94 100 LYS A N 1
ATOM 821 C CA . LYS A 1 100 ? 22.599 9.474 -17.566 1.00 73.94 100 LYS A CA 1
ATOM 822 C C . LYS A 1 100 ? 21.837 8.247 -17.068 1.00 73.94 100 LYS A C 1
ATOM 824 O O . LYS A 1 100 ? 22.461 7.196 -16.878 1.00 73.94 100 LYS A O 1
ATOM 829 N N . LYS A 1 101 ? 20.518 8.347 -16.897 1.00 80.44 101 LYS A N 1
ATOM 830 C CA . LYS A 1 101 ? 19.647 7.244 -16.456 1.00 80.44 101 LYS A CA 1
ATOM 831 C C . LYS A 1 101 ? 18.723 6.764 -17.585 1.00 80.44 101 LYS A C 1
ATOM 833 O O . LYS A 1 101 ? 18.486 7.474 -18.559 1.00 80.44 101 LYS A O 1
ATOM 838 N N . CYS A 1 102 ? 18.252 5.531 -17.479 1.00 85.44 102 CYS A N 1
ATOM 839 C CA . CYS A 1 102 ? 17.221 4.927 -18.316 1.00 85.44 102 CYS A CA 1
ATOM 840 C C . CYS A 1 102 ? 16.340 4.016 -17.464 1.00 85.44 102 CYS A C 1
ATOM 842 O O . CYS A 1 102 ? 16.722 3.629 -16.359 1.00 85.44 102 CYS A O 1
ATOM 844 N N . SER A 1 103 ? 15.180 3.665 -17.996 1.00 90.62 103 SER A N 1
ATOM 845 C CA . SER A 1 103 ? 14.248 2.751 -17.348 1.00 90.62 103 SER A CA 1
ATOM 846 C C . SER A 1 103 ? 14.402 1.363 -17.947 1.00 90.62 103 SER A C 1
ATOM 848 O O . SER A 1 103 ? 14.444 1.231 -19.167 1.00 90.62 103 SER A O 1
ATOM 850 N N . GLU A 1 104 ? 14.468 0.342 -17.102 1.00 90.62 104 GLU A N 1
ATOM 851 C CA . GLU A 1 104 ? 14.399 -1.060 -17.518 1.00 90.62 104 GLU A CA 1
ATOM 852 C C . GLU A 1 104 ? 13.088 -1.667 -17.021 1.00 90.62 104 GLU A C 1
ATOM 854 O O . GLU A 1 104 ? 12.720 -1.490 -15.857 1.00 90.62 104 GLU A O 1
ATOM 859 N N . LEU A 1 105 ? 12.402 -2.388 -17.908 1.00 93.56 105 LEU A N 1
ATOM 860 C CA . LEU A 1 105 ? 11.186 -3.126 -17.588 1.00 93.56 105 LEU A CA 1
ATOM 861 C C . LEU A 1 105 ? 11.529 -4.570 -17.224 1.00 93.56 105 LEU A C 1
ATOM 863 O O . LEU A 1 105 ? 12.009 -5.341 -18.059 1.00 93.56 105 LEU A O 1
ATOM 867 N N . LEU A 1 106 ? 11.208 -4.941 -15.990 1.00 92.06 106 LEU A N 1
ATOM 868 C CA . LEU A 1 106 ? 11.247 -6.307 -15.500 1.00 92.06 106 LEU A CA 1
ATOM 869 C C . LEU A 1 106 ? 9.828 -6.890 -15.487 1.00 92.06 106 LEU A C 1
ATOM 871 O O . LEU A 1 106 ? 9.055 -6.607 -14.575 1.00 92.06 106 LEU A O 1
ATOM 875 N N . ILE A 1 107 ? 9.506 -7.736 -16.462 1.00 94.31 107 ILE A N 1
ATOM 876 C CA . ILE A 1 107 ? 8.252 -8.503 -16.476 1.00 94.31 107 ILE A CA 1
ATOM 877 C C . ILE A 1 107 ? 8.404 -9.686 -15.515 1.00 94.31 107 ILE A C 1
ATOM 879 O O . ILE A 1 107 ? 9.366 -10.453 -15.621 1.00 94.31 107 ILE A O 1
ATOM 883 N N . LEU A 1 108 ? 7.493 -9.822 -14.550 1.00 93.19 108 LEU A N 1
ATOM 884 C CA . LEU A 1 108 ? 7.596 -10.851 -13.519 1.00 93.19 108 LEU A CA 1
ATOM 885 C C . LEU A 1 108 ? 6.958 -12.162 -13.988 1.00 93.19 108 LEU A C 1
ATOM 887 O O . LEU A 1 108 ? 5.798 -12.201 -14.388 1.00 93.19 108 LEU A O 1
ATOM 891 N N . THR A 1 109 ? 7.707 -13.259 -13.878 1.00 92.25 109 THR A N 1
ATOM 892 C CA . THR A 1 109 ? 7.162 -14.620 -13.999 1.00 92.25 109 THR A CA 1
ATOM 893 C C . THR A 1 109 ? 6.257 -14.934 -12.812 1.00 92.25 109 THR A C 1
ATOM 895 O O . THR A 1 109 ? 6.423 -14.338 -11.750 1.00 92.25 109 THR A O 1
ATOM 898 N N . ASP A 1 110 ? 5.376 -15.931 -12.918 1.00 92.19 110 ASP A N 1
ATOM 899 C CA . ASP A 1 110 ? 4.462 -16.299 -11.820 1.00 92.19 110 ASP A CA 1
ATOM 900 C C . ASP A 1 110 ? 5.181 -16.570 -10.489 1.00 92.19 110 ASP A C 1
ATOM 902 O O . ASP A 1 110 ? 4.729 -16.142 -9.428 1.00 92.19 110 ASP A O 1
ATOM 906 N N . SER A 1 111 ? 6.366 -17.185 -10.544 1.00 90.50 111 SER A N 1
ATOM 907 C CA . SER A 1 111 ? 7.215 -17.391 -9.366 1.00 90.50 111 SER A CA 1
ATOM 908 C C . SER A 1 111 ? 7.682 -16.087 -8.712 1.00 90.50 111 SER A C 1
ATOM 910 O O . SER A 1 111 ? 7.743 -16.008 -7.489 1.00 90.50 111 SER A O 1
ATOM 912 N N . LEU A 1 112 ? 8.000 -15.052 -9.496 1.00 91.06 112 LEU A N 1
ATOM 913 C CA . LEU A 1 112 ? 8.382 -13.744 -8.965 1.00 91.06 112 LEU A CA 1
ATOM 914 C C . LEU A 1 112 ? 7.155 -12.939 -8.523 1.00 91.06 112 LEU A C 1
ATOM 916 O O . LEU A 1 112 ? 7.233 -12.277 -7.494 1.00 91.06 112 LEU A O 1
ATOM 920 N N . ARG A 1 113 ? 6.021 -13.043 -9.229 1.00 91.38 113 ARG A N 1
ATOM 921 C CA . ARG A 1 113 ? 4.742 -12.417 -8.836 1.00 91.38 113 ARG A CA 1
ATOM 922 C C . ARG A 1 113 ? 4.276 -12.895 -7.458 1.00 91.38 113 ARG A C 1
ATOM 924 O O . ARG A 1 113 ? 3.778 -12.102 -6.662 1.00 91.38 113 ARG A O 1
ATOM 931 N N . ALA A 1 114 ? 4.493 -14.177 -7.152 1.00 87.69 114 ALA A N 1
ATOM 932 C CA . ALA A 1 114 ? 4.223 -14.740 -5.832 1.00 87.69 114 ALA A CA 1
ATOM 933 C C . ALA A 1 114 ? 5.114 -14.123 -4.736 1.00 87.69 114 ALA A C 1
ATOM 935 O O . ALA A 1 114 ? 4.628 -13.824 -3.649 1.00 87.69 114 ALA A O 1
ATOM 936 N N . ILE A 1 115 ? 6.400 -13.880 -5.025 1.00 87.94 115 ILE A N 1
ATOM 937 C CA . ILE A 1 115 ? 7.332 -13.233 -4.084 1.00 87.94 115 ILE A CA 1
ATOM 938 C C . ILE A 1 115 ? 6.927 -11.779 -3.834 1.00 87.94 115 ILE A C 1
ATOM 940 O O . ILE A 1 115 ? 6.956 -11.326 -2.695 1.00 87.94 115 ILE A O 1
ATOM 944 N N . THR A 1 116 ? 6.540 -11.052 -4.882 1.00 86.88 116 THR A N 1
ATOM 945 C CA . THR A 1 116 ? 6.183 -9.628 -4.797 1.00 86.88 116 THR A CA 1
ATOM 946 C C . THR A 1 116 ? 4.762 -9.380 -4.295 1.00 86.88 116 THR A C 1
ATOM 948 O O . THR A 1 116 ? 4.358 -8.226 -4.194 1.00 86.88 116 THR A O 1
ATOM 951 N N . LYS A 1 117 ? 4.000 -10.439 -3.990 1.00 82.75 117 LYS A N 1
ATOM 952 C CA . LYS A 1 117 ? 2.614 -10.366 -3.505 1.00 82.75 117 LYS A CA 1
ATOM 953 C C . LYS A 1 117 ? 1.679 -9.584 -4.441 1.00 82.75 117 LYS A C 1
ATOM 955 O O . LYS A 1 117 ? 0.783 -8.885 -3.981 1.00 82.75 117 LYS A O 1
ATOM 960 N N . GLY A 1 118 ? 1.862 -9.730 -5.757 1.00 84.44 118 GLY A N 1
ATOM 961 C CA . GLY A 1 118 ? 0.880 -9.256 -6.744 1.00 84.44 118 GLY A CA 1
ATOM 962 C C . GLY A 1 118 ? 1.325 -8.139 -7.690 1.00 84.44 118 GLY A C 1
ATOM 963 O O . GLY A 1 118 ? 0.489 -7.629 -8.432 1.00 84.44 118 GLY A O 1
ATOM 964 N N . PHE A 1 119 ? 2.611 -7.775 -7.730 1.00 91.31 119 PHE A N 1
ATOM 965 C CA . PHE A 1 119 ? 3.126 -6.979 -8.853 1.00 91.31 119 PHE A CA 1
ATOM 966 C C . PHE A 1 119 ? 3.210 -7.828 -10.120 1.00 91.31 119 PHE A C 1
ATOM 968 O O . PHE A 1 119 ? 3.637 -8.978 -10.055 1.00 91.31 119 PHE A O 1
ATOM 975 N N . ASP A 1 120 ? 2.865 -7.250 -11.270 1.00 94.88 120 ASP A N 1
ATOM 976 C CA . ASP A 1 120 ? 2.985 -7.890 -12.586 1.00 94.88 120 ASP A CA 1
ATOM 977 C C . ASP A 1 120 ? 4.314 -7.541 -13.271 1.00 94.88 120 ASP A C 1
ATOM 979 O O . ASP A 1 120 ? 4.915 -8.369 -13.958 1.00 94.88 120 ASP A O 1
ATOM 983 N N . ALA A 1 121 ? 4.812 -6.325 -13.045 1.00 95.56 121 ALA A N 1
ATOM 984 C CA . ALA A 1 121 ? 6.109 -5.878 -13.533 1.00 95.56 121 ALA A CA 1
ATOM 985 C C . ALA A 1 121 ? 6.743 -4.856 -12.583 1.00 95.56 121 ALA A C 1
ATOM 987 O O . ALA A 1 121 ? 6.065 -4.237 -11.760 1.00 95.56 121 ALA A O 1
ATOM 988 N N . ILE A 1 122 ? 8.055 -4.670 -12.711 1.00 94.00 122 ILE A N 1
ATOM 989 C CA . ILE A 1 122 ? 8.818 -3.652 -11.987 1.00 94.00 122 ILE A CA 1
ATOM 990 C C . ILE A 1 122 ? 9.570 -2.795 -13.000 1.00 94.00 122 ILE A C 1
ATOM 992 O O . ILE A 1 122 ? 10.283 -3.314 -13.858 1.00 94.00 122 ILE A O 1
ATOM 996 N N . ILE A 1 123 ? 9.438 -1.479 -12.883 1.00 93.94 123 ILE A N 1
ATOM 997 C CA . ILE A 1 123 ? 10.195 -0.507 -13.666 1.00 93.94 123 ILE A CA 1
ATOM 998 C C . ILE A 1 123 ? 11.320 0.031 -12.794 1.00 93.94 123 ILE A C 1
ATOM 1000 O O . ILE A 1 123 ? 11.096 0.600 -11.724 1.00 93.94 123 ILE A O 1
ATOM 1004 N N . ILE A 1 124 ? 12.549 -0.159 -13.258 1.00 89.62 124 ILE A N 1
ATOM 1005 C CA . ILE A 1 124 ? 13.747 0.199 -12.508 1.00 89.62 124 ILE A CA 1
ATOM 1006 C C . ILE A 1 124 ? 14.419 1.365 -13.213 1.00 89.62 124 ILE A C 1
ATOM 1008 O O . ILE A 1 124 ? 14.784 1.262 -14.384 1.00 89.62 124 ILE A O 1
ATOM 1012 N N . LEU A 1 125 ? 14.631 2.461 -12.492 1.00 87.50 125 LEU A N 1
ATOM 1013 C CA . LEU A 1 125 ? 15.465 3.549 -12.976 1.00 87.50 125 LEU A CA 1
ATOM 1014 C C . LEU A 1 125 ? 16.935 3.195 -12.720 1.00 87.50 125 LEU A C 1
ATOM 1016 O O . LEU A 1 125 ? 17.335 2.966 -11.580 1.00 87.50 125 LEU A O 1
ATOM 1020 N N . ILE A 1 126 ? 17.756 3.139 -13.768 1.00 83.81 126 ILE A N 1
ATOM 1021 C CA . ILE A 1 126 ? 19.156 2.701 -13.689 1.00 83.81 126 ILE A CA 1
ATOM 1022 C C . ILE A 1 126 ? 20.082 3.601 -14.508 1.00 83.81 126 ILE A C 1
ATOM 1024 O O . ILE A 1 126 ? 19.672 4.142 -15.532 1.00 83.81 126 ILE A O 1
ATOM 1028 N N . PRO A 1 127 ? 21.363 3.757 -14.135 1.00 81.44 127 PRO A N 1
ATOM 1029 C CA . PRO A 1 127 ? 22.327 4.428 -14.998 1.00 81.44 127 PRO A CA 1
ATOM 1030 C C . PRO A 1 127 ? 22.521 3.644 -16.303 1.00 81.44 127 PRO A C 1
ATOM 1032 O O . PRO A 1 127 ? 22.772 2.437 -16.250 1.00 81.44 127 PRO A O 1
ATOM 1035 N N . LYS A 1 128 ? 22.519 4.312 -17.468 1.00 82.19 128 LYS A N 1
ATOM 1036 C CA . LYS A 1 128 ? 22.644 3.649 -18.791 1.00 82.19 128 LYS A CA 1
ATOM 1037 C C . LYS A 1 128 ? 23.852 2.709 -18.873 1.00 82.19 128 LYS A C 1
ATOM 1039 O O . LYS A 1 128 ? 23.764 1.588 -19.365 1.00 82.19 128 LYS A O 1
ATOM 1044 N N . LYS A 1 129 ? 24.982 3.123 -18.287 1.00 79.69 129 LYS A N 1
ATOM 1045 C CA . LYS A 1 129 ? 26.233 2.340 -18.224 1.00 79.69 129 LYS A CA 1
ATOM 1046 C C . LYS A 1 129 ? 26.109 1.016 -17.449 1.00 79.69 129 LYS A C 1
ATOM 1048 O O . LYS A 1 129 ? 27.023 0.197 -17.502 1.00 79.69 129 LYS A O 1
ATOM 1053 N N . LYS A 1 130 ? 25.037 0.8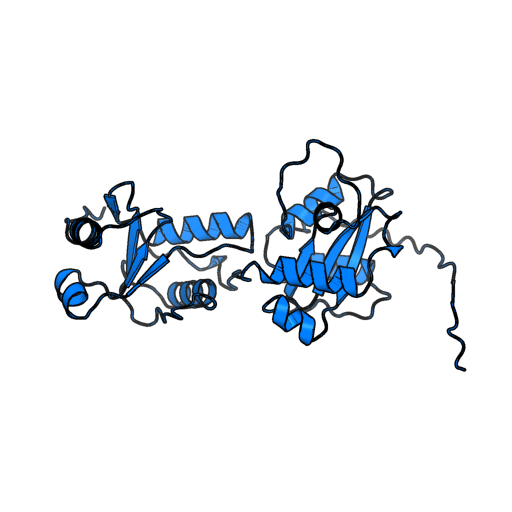17 -16.677 1.00 77.50 130 LYS A N 1
ATOM 1054 C CA . LYS A 1 130 ? 24.829 -0.339 -15.788 1.00 77.50 130 LYS A CA 1
ATOM 1055 C C . LYS A 1 130 ? 23.683 -1.250 -16.231 1.00 77.50 130 LYS A C 1
ATOM 1057 O O . LYS A 1 130 ? 23.473 -2.270 -15.589 1.00 77.50 130 LYS A O 1
ATOM 1062 N N . MET A 1 131 ? 23.022 -0.955 -17.350 1.00 78.19 131 MET A N 1
ATOM 1063 C CA . MET A 1 131 ? 21.914 -1.750 -17.893 1.00 78.19 131 MET A CA 1
ATOM 1064 C C . MET A 1 131 ? 22.255 -3.238 -18.062 1.00 78.19 131 MET A C 1
ATOM 1066 O O . MET A 1 131 ? 21.481 -4.103 -17.669 1.00 78.19 131 MET A O 1
ATOM 1070 N N . LYS A 1 132 ? 23.481 -3.554 -18.500 1.00 77.12 132 LYS A N 1
ATOM 1071 C CA . LYS A 1 132 ? 23.966 -4.939 -18.657 1.00 77.12 132 LYS A CA 1
ATOM 1072 C C . LYS A 1 132 ? 24.064 -5.746 -17.348 1.00 77.12 132 LYS A C 1
ATOM 1074 O O . LYS A 1 132 ? 24.322 -6.942 -17.407 1.00 77.12 132 LYS A O 1
ATOM 1079 N N . LYS A 1 133 ? 23.920 -5.115 -16.175 1.00 75.38 133 LYS A N 1
ATOM 1080 C CA . LYS A 1 133 ? 23.983 -5.787 -14.862 1.00 75.38 133 LYS A CA 1
ATOM 1081 C C . LYS A 1 133 ? 22.631 -6.316 -14.371 1.00 75.38 133 LYS A C 1
ATOM 1083 O O . LYS A 1 133 ? 22.584 -7.004 -13.351 1.00 75.38 133 LYS A O 1
ATOM 1088 N N . VAL A 1 134 ? 21.536 -5.990 -15.055 1.00 78.94 134 VAL A N 1
ATOM 1089 C CA . VAL A 1 134 ? 20.218 -6.540 -14.733 1.00 78.94 134 VAL A CA 1
ATOM 1090 C C . VAL A 1 134 ? 20.122 -7.923 -15.379 1.00 78.94 134 VAL A C 1
ATOM 1092 O O . VAL A 1 134 ? 19.961 -8.050 -16.587 1.00 78.94 134 VAL A O 1
ATOM 1095 N N . ASN A 1 135 ? 20.305 -8.962 -14.568 1.00 82.50 135 ASN A N 1
ATOM 1096 C CA . ASN A 1 135 ? 20.197 -10.369 -14.950 1.00 82.50 135 ASN A CA 1
ATOM 1097 C C . ASN A 1 135 ? 19.172 -11.078 -14.047 1.00 82.50 135 ASN A C 1
ATOM 1099 O O . ASN A 1 135 ? 18.609 -10.460 -13.145 1.00 82.50 135 ASN A O 1
ATOM 1103 N N . SER A 1 136 ? 18.956 -12.378 -14.253 1.00 83.81 136 SER A N 1
ATOM 1104 C CA . SER A 1 136 ? 17.974 -13.167 -13.495 1.00 83.81 136 SER A CA 1
ATOM 1105 C C . SER A 1 136 ? 18.190 -13.154 -11.975 1.00 83.81 136 SER A C 1
ATOM 1107 O O . SER A 1 136 ? 17.219 -13.138 -11.216 1.00 83.81 136 SER A O 1
ATOM 1109 N N . GLU A 1 137 ? 19.440 -13.124 -11.509 1.00 85.06 137 GLU A N 1
ATOM 1110 C CA . GLU A 1 137 ? 19.759 -13.030 -10.082 1.00 85.06 137 GLU A CA 1
ATOM 1111 C C . GLU A 1 137 ? 19.381 -11.653 -9.520 1.00 85.06 137 GLU A C 1
ATOM 1113 O O . GLU A 1 137 ? 18.717 -11.565 -8.485 1.00 85.06 137 GLU A O 1
ATOM 1118 N N . THR A 1 138 ? 19.736 -10.579 -10.232 1.00 83.88 138 THR A N 1
ATOM 1119 C CA . THR A 1 138 ? 19.334 -9.206 -9.898 1.00 83.88 138 THR A CA 1
ATOM 1120 C C . THR A 1 138 ? 17.813 -9.080 -9.843 1.00 83.88 138 THR A C 1
ATOM 1122 O O . THR A 1 138 ? 17.279 -8.544 -8.875 1.00 83.88 138 THR A O 1
ATOM 1125 N N . SER A 1 139 ? 17.104 -9.624 -10.833 1.00 86.06 139 SER A N 1
ATOM 1126 C CA . SER A 1 139 ? 15.639 -9.647 -10.882 1.00 86.06 139 SER A CA 1
ATOM 1127 C C . SER A 1 139 ? 15.031 -10.313 -9.653 1.00 86.06 139 SER A C 1
ATOM 1129 O O . SER A 1 139 ? 14.106 -9.768 -9.053 1.00 86.06 139 SER A O 1
ATOM 1131 N N . ARG A 1 140 ? 15.574 -11.467 -9.241 1.00 86.88 140 ARG A N 1
ATOM 1132 C CA . ARG A 1 140 ? 15.118 -12.174 -8.040 1.00 86.88 140 ARG A CA 1
ATOM 1133 C C . ARG A 1 140 ? 15.352 -11.341 -6.784 1.00 86.88 140 ARG A C 1
ATOM 1135 O O . ARG A 1 140 ? 14.432 -11.202 -5.990 1.00 86.88 140 ARG A O 1
ATOM 1142 N N . LYS A 1 141 ? 16.542 -10.755 -6.624 1.00 86.94 141 LYS A N 1
ATOM 1143 C CA . LYS A 1 141 ? 16.860 -9.892 -5.475 1.00 86.94 141 LYS A CA 1
ATOM 1144 C C . LYS A 1 141 ? 15.922 -8.687 -5.387 1.00 86.94 141 LYS A C 1
ATOM 1146 O O . LYS A 1 141 ? 15.432 -8.376 -4.307 1.00 86.94 141 LYS A O 1
ATOM 1151 N N . ILE A 1 142 ? 15.630 -8.044 -6.517 1.00 86.69 142 ILE A N 1
ATOM 1152 C CA . ILE A 1 142 ? 14.673 -6.932 -6.584 1.00 86.69 142 ILE A CA 1
ATOM 1153 C C . ILE A 1 142 ? 13.272 -7.407 -6.191 1.00 86.69 142 ILE A C 1
ATOM 1155 O O . ILE A 1 142 ? 12.653 -6.795 -5.327 1.00 86.69 142 ILE A O 1
ATOM 1159 N N . ALA A 1 143 ? 12.793 -8.520 -6.751 1.00 87.69 143 ALA A N 1
ATOM 1160 C CA . ALA A 1 143 ? 11.498 -9.089 -6.383 1.00 87.69 143 ALA A CA 1
ATOM 1161 C C . ALA A 1 143 ? 11.411 -9.399 -4.878 1.00 87.69 143 ALA A C 1
ATOM 1163 O O . ALA A 1 143 ? 10.412 -9.075 -4.243 1.00 87.69 143 ALA A O 1
ATOM 1164 N N . THR A 1 144 ? 12.473 -9.948 -4.280 1.00 85.69 144 THR A N 1
ATOM 1165 C CA . THR A 1 144 ? 12.550 -10.187 -2.830 1.00 85.69 144 THR A CA 1
ATOM 1166 C C . THR A 1 144 ? 12.422 -8.895 -2.025 1.00 85.69 144 THR A C 1
ATOM 1168 O O . THR A 1 144 ? 11.704 -8.886 -1.029 1.00 85.69 144 THR A O 1
ATOM 1171 N N . VAL A 1 145 ? 13.045 -7.794 -2.465 1.00 84.12 145 VAL A N 1
ATOM 1172 C CA . VAL A 1 145 ? 12.908 -6.489 -1.794 1.00 84.12 145 VAL A CA 1
ATOM 1173 C C . VAL A 1 145 ? 11.460 -5.994 -1.819 1.00 84.12 145 VAL A C 1
ATOM 1175 O O . VAL A 1 145 ? 10.964 -5.516 -0.802 1.00 84.12 145 VAL A O 1
ATOM 1178 N N . PHE A 1 146 ? 10.762 -6.152 -2.946 1.00 84.44 146 PHE A N 1
ATOM 1179 C CA . PHE A 1 146 ? 9.329 -5.851 -3.030 1.00 84.44 146 PHE A CA 1
ATOM 1180 C C . PHE A 1 146 ? 8.495 -6.769 -2.128 1.00 84.44 146 PHE A C 1
ATOM 1182 O O . PHE A 1 146 ? 7.565 -6.294 -1.490 1.00 84.44 146 PHE A O 1
ATOM 1189 N N . GLY A 1 147 ? 8.862 -8.047 -2.011 1.00 80.19 147 GLY A N 1
ATOM 1190 C CA . GLY A 1 147 ? 8.178 -9.023 -1.158 1.00 80.19 147 GLY A CA 1
ATOM 1191 C C . GLY A 1 147 ? 8.291 -8.782 0.352 1.00 80.19 147 GLY A C 1
ATOM 1192 O O . GLY A 1 147 ? 7.481 -9.315 1.113 1.00 80.19 147 GLY A O 1
ATOM 1193 N N . TYR A 1 148 ? 9.253 -7.969 0.810 1.00 74.94 148 TYR A N 1
ATOM 1194 C CA . TYR A 1 148 ? 9.326 -7.543 2.217 1.00 74.94 148 TYR A CA 1
ATOM 1195 C C . TYR A 1 148 ? 8.229 -6.551 2.609 1.00 74.94 148 TYR A C 1
ATOM 1197 O O . TYR A 1 148 ? 8.053 -6.276 3.797 1.00 74.94 148 TYR A O 1
ATOM 1205 N N . ARG A 1 149 ? 7.513 -5.993 1.633 1.00 71.62 149 ARG A N 1
ATOM 1206 C CA . ARG A 1 149 ? 6.445 -5.023 1.843 1.00 71.62 149 ARG A CA 1
ATOM 1207 C C . ARG A 1 149 ? 5.134 -5.569 1.291 1.00 71.62 149 ARG A C 1
ATOM 1209 O O . ARG A 1 149 ? 5.123 -6.328 0.326 1.00 71.62 149 ARG A O 1
ATOM 1216 N N . ASP A 1 150 ? 4.034 -5.180 1.917 1.00 71.38 150 ASP A N 1
ATOM 1217 C CA . ASP A 1 150 ? 2.702 -5.546 1.454 1.00 71.38 150 ASP A CA 1
ATOM 1218 C C . ASP A 1 150 ? 2.171 -4.488 0.491 1.00 71.38 150 ASP A C 1
ATOM 1220 O O . ASP A 1 150 ? 2.294 -3.279 0.721 1.00 71.38 150 ASP A O 1
ATOM 1224 N N . LEU A 1 151 ? 1.603 -4.956 -0.617 1.00 75.38 151 LEU A N 1
ATOM 1225 C CA . LEU A 1 151 ? 0.922 -4.102 -1.572 1.00 75.38 151 LEU A CA 1
ATOM 1226 C C . LEU A 1 151 ? -0.445 -3.712 -1.005 1.00 75.38 151 LEU A C 1
ATOM 1228 O O . LEU A 1 151 ? -1.413 -4.456 -1.131 1.00 75.38 151 LEU A O 1
ATOM 1232 N N . ASN A 1 152 ? -0.515 -2.521 -0.416 1.00 74.69 152 ASN A N 1
ATOM 1233 C CA . ASN A 1 152 ? -1.674 -2.071 0.354 1.00 74.69 152 ASN A CA 1
ATOM 1234 C C . ASN A 1 152 ? -2.310 -0.810 -0.244 1.00 74.69 152 ASN A C 1
ATOM 1236 O O . ASN A 1 152 ? -2.663 0.111 0.487 1.00 74.69 152 ASN A O 1
ATOM 1240 N N . TYR A 1 153 ? -2.446 -0.742 -1.574 1.00 82.00 153 TYR A N 1
ATOM 1241 C CA . TYR A 1 153 ? -3.101 0.386 -2.245 1.00 82.00 153 TYR A CA 1
ATOM 1242 C C . TYR A 1 153 ? -4.565 0.051 -2.590 1.00 82.00 153 TYR A C 1
ATOM 1244 O O . TYR A 1 153 ? -4.803 -0.709 -3.533 1.00 82.00 153 TYR A O 1
ATOM 1252 N N . PRO A 1 154 ? -5.551 0.595 -1.855 1.00 84.44 154 PRO A N 1
ATOM 1253 C CA . PRO A 1 154 ? -6.953 0.291 -2.069 1.00 84.44 154 PRO A CA 1
ATOM 1254 C C . PRO A 1 154 ? -7.531 1.048 -3.258 1.00 84.44 154 PRO A C 1
ATOM 1256 O O . PRO A 1 154 ? -7.222 2.217 -3.486 1.00 84.44 154 PRO A O 1
ATOM 1259 N N . GLU A 1 155 ? -8.399 0.380 -4.016 1.00 81.38 155 GLU A N 1
ATOM 1260 C CA . GLU A 1 155 ? -8.995 0.964 -5.227 1.00 81.38 155 GLU A CA 1
ATOM 1261 C C . GLU A 1 155 ? -9.947 2.119 -4.905 1.00 81.38 155 GLU A C 1
ATOM 1263 O O . GLU A 1 155 ? -10.104 3.038 -5.701 1.00 81.38 155 GLU A O 1
ATOM 1268 N N . ASN A 1 156 ? -10.557 2.090 -3.721 1.00 85.44 156 ASN A N 1
ATOM 1269 C CA . ASN A 1 156 ? -11.550 3.055 -3.270 1.00 85.44 156 ASN A CA 1
ATOM 1270 C C . ASN A 1 156 ? -10.966 4.124 -2.324 1.00 85.44 156 ASN A C 1
ATOM 1272 O O . ASN A 1 156 ? -11.669 4.707 -1.503 1.00 85.44 156 ASN A O 1
ATOM 1276 N N . LEU A 1 157 ? -9.662 4.403 -2.432 1.00 87.62 157 LEU A N 1
ATOM 1277 C CA . LEU A 1 157 ? -8.961 5.351 -1.560 1.00 87.62 157 LEU A CA 1
ATOM 1278 C C . LEU A 1 157 ? -9.625 6.741 -1.512 1.00 87.62 157 LEU A C 1
ATOM 1280 O O . LEU A 1 157 ? -9.627 7.395 -0.466 1.00 87.62 157 LEU A O 1
ATOM 1284 N N . ASP A 1 158 ? -10.182 7.205 -2.631 1.00 84.31 158 ASP A N 1
ATOM 1285 C CA . ASP A 1 158 ? -10.784 8.537 -2.727 1.00 84.31 158 ASP A CA 1
ATOM 1286 C C . ASP A 1 158 ? -12.199 8.617 -2.131 1.00 84.31 158 ASP A C 1
ATOM 1288 O O . ASP A 1 158 ? -12.575 9.693 -1.663 1.00 84.31 158 ASP A O 1
ATOM 1292 N N . SER A 1 159 ? -12.944 7.506 -2.053 1.00 85.94 159 SER A N 1
ATOM 1293 C CA . SER A 1 159 ? -14.320 7.470 -1.522 1.00 85.94 159 SER A CA 1
ATOM 1294 C C . SER A 1 159 ? -14.402 7.293 0.000 1.00 85.94 159 SER A C 1
ATOM 1296 O O . SER A 1 159 ? -15.454 7.547 0.584 1.00 85.94 159 SER A O 1
ATOM 1298 N N . VAL A 1 160 ? -13.314 6.895 0.671 1.00 90.50 160 VAL A N 1
ATOM 1299 C CA . VAL A 1 160 ? -13.324 6.609 2.118 1.00 90.50 160 VAL A CA 1
ATOM 1300 C C . VAL A 1 160 ? -12.964 7.799 3.007 1.00 90.50 160 VAL A C 1
ATOM 1302 O O . VAL A 1 160 ? -12.185 8.682 2.622 1.00 90.50 160 VAL A O 1
ATOM 1305 N N . GLY A 1 161 ? -13.490 7.779 4.239 1.00 85.75 161 GLY A N 1
ATOM 1306 C CA . GLY A 1 161 ? -13.191 8.752 5.295 1.00 85.75 161 GLY A CA 1
ATOM 1307 C C . GLY A 1 161 ? -13.999 10.051 5.228 1.00 85.75 161 GLY A C 1
ATOM 1308 O O . GLY A 1 161 ? -13.673 11.001 5.934 1.00 85.75 161 GLY A O 1
ATOM 1309 N N . ALA A 1 162 ? -15.030 10.124 4.382 1.00 84.75 162 ALA A N 1
ATOM 1310 C CA . ALA A 1 162 ? -15.965 11.253 4.357 1.00 84.75 162 ALA A CA 1
ATOM 1311 C C . ALA A 1 162 ? -17.089 11.121 5.404 1.00 84.75 162 ALA A C 1
ATOM 1313 O O . ALA A 1 162 ? -17.682 12.121 5.797 1.00 84.75 162 ALA A O 1
ATOM 1314 N N . ASP A 1 163 ? -17.367 9.897 5.852 1.00 82.81 163 ASP A N 1
ATOM 1315 C CA . ASP A 1 163 ? -18.446 9.575 6.781 1.00 82.81 163 ASP A CA 1
ATOM 1316 C C . ASP A 1 163 ? -18.013 9.775 8.242 1.00 82.81 163 ASP A C 1
ATOM 1318 O O . ASP A 1 163 ? -17.019 9.205 8.703 1.00 82.81 163 ASP A O 1
ATOM 1322 N N . THR A 1 164 ? -18.778 10.581 8.977 1.00 79.75 164 THR A N 1
ATOM 1323 C CA . THR A 1 164 ? -18.548 10.899 10.393 1.00 79.75 164 THR A CA 1
ATOM 1324 C C . THR A 1 164 ? -19.284 9.962 11.353 1.00 79.75 164 THR A C 1
ATOM 1326 O O . THR A 1 164 ? -19.098 10.080 12.565 1.00 79.75 164 THR A O 1
ATOM 1329 N N . SER A 1 165 ? -20.088 9.021 10.844 1.00 83.00 165 SER A N 1
ATOM 1330 C CA . SER A 1 165 ? -20.738 7.988 11.652 1.00 83.00 165 SER A CA 1
ATOM 1331 C C . SER A 1 165 ? -19.718 7.159 12.436 1.00 83.00 165 SER A C 1
ATOM 1333 O O . SER A 1 165 ? -18.605 6.892 11.975 1.00 83.00 165 SER A O 1
ATOM 1335 N N . LEU A 1 166 ? -20.124 6.693 13.619 1.00 76.69 166 LEU A N 1
ATOM 1336 C CA . LEU A 1 166 ? -19.334 5.775 14.443 1.00 76.69 166 LEU A CA 1
ATOM 1337 C C . LEU A 1 166 ? -19.230 4.374 13.821 1.00 76.69 166 LEU A C 1
ATOM 1339 O O . LEU A 1 166 ? -18.279 3.647 14.094 1.00 76.69 166 LEU A O 1
ATOM 1343 N N . THR A 1 167 ? -20.187 3.991 12.975 1.00 85.38 167 THR A N 1
ATOM 1344 C CA . THR A 1 167 ? -20.173 2.705 12.271 1.00 85.38 167 THR A CA 1
ATOM 1345 C C . THR A 1 167 ? -19.368 2.797 10.983 1.00 85.38 167 THR A C 1
ATOM 1347 O O . THR A 1 167 ? -19.332 3.845 10.337 1.00 85.38 167 THR A O 1
ATOM 1350 N N . LEU A 1 168 ? -18.751 1.686 10.581 1.00 91.06 168 LEU A N 1
ATOM 1351 C CA . LEU A 1 168 ? -18.147 1.575 9.258 1.00 91.06 168 LEU A CA 1
ATOM 1352 C C . LEU A 1 168 ? -19.241 1.481 8.192 1.00 91.06 168 LEU A C 1
ATOM 1354 O O . LEU A 1 168 ? -20.173 0.689 8.334 1.00 91.06 168 LEU A O 1
ATOM 1358 N N . ASN A 1 169 ? -19.112 2.249 7.115 1.00 92.25 169 ASN A N 1
ATOM 1359 C CA . ASN A 1 169 ? -19.906 2.016 5.909 1.00 92.25 169 ASN A CA 1
ATOM 1360 C C . ASN A 1 169 ? -19.228 0.987 4.985 1.00 92.25 169 ASN A C 1
ATOM 1362 O O . ASN A 1 169 ? -18.085 0.584 5.200 1.00 92.25 169 ASN A O 1
ATOM 1366 N N . ASN A 1 170 ? -19.925 0.574 3.925 1.00 92.50 170 ASN A N 1
ATOM 1367 C CA . ASN A 1 170 ? -19.444 -0.468 3.010 1.00 92.50 170 ASN A CA 1
ATOM 1368 C C . ASN A 1 170 ? -18.099 -0.131 2.342 1.00 92.50 170 ASN A C 1
ATOM 1370 O O . ASN A 1 170 ? -17.269 -1.020 2.154 1.00 92.50 170 ASN A O 1
ATOM 1374 N N . GLU A 1 171 ? -17.865 1.138 2.001 1.00 93.31 171 GLU A N 1
ATOM 1375 C CA . GLU A 1 171 ? -16.610 1.572 1.382 1.00 93.31 171 GLU A CA 1
ATOM 1376 C C . GLU A 1 171 ? -15.449 1.501 2.379 1.00 93.31 171 GLU A C 1
ATOM 1378 O O . GLU A 1 171 ? -14.360 1.035 2.044 1.00 93.31 171 GLU A O 1
ATOM 1383 N N . GLU A 1 172 ? -15.682 1.894 3.629 1.00 93.69 172 GLU A N 1
ATOM 1384 C CA . GLU A 1 172 ? -14.686 1.802 4.698 1.00 93.69 172 GLU A CA 1
ATOM 1385 C C . GLU A 1 172 ? -14.380 0.352 5.074 1.00 93.69 172 GLU A C 1
ATOM 1387 O O . GLU A 1 172 ? -13.214 0.016 5.269 1.00 93.69 172 GLU A O 1
ATOM 1392 N N . VAL A 1 173 ? -15.392 -0.522 5.108 1.00 93.56 173 VAL A N 1
ATOM 1393 C CA . VAL A 1 173 ? -15.198 -1.969 5.296 1.00 93.56 173 VAL A CA 1
ATOM 1394 C C . VAL A 1 173 ? -14.327 -2.532 4.178 1.00 93.56 173 VAL A C 1
ATOM 1396 O O . VAL A 1 173 ? -13.332 -3.199 4.458 1.00 93.56 173 VAL A O 1
ATOM 1399 N N . LYS A 1 174 ? -14.653 -2.233 2.912 1.00 92.31 174 LYS A N 1
ATOM 1400 C CA . LYS A 1 174 ? -13.865 -2.684 1.756 1.00 92.31 174 LYS A CA 1
ATOM 1401 C C . LYS A 1 174 ? -12.417 -2.199 1.844 1.00 92.31 174 LYS A C 1
ATOM 1403 O O . LYS A 1 174 ? -11.495 -2.979 1.620 1.00 92.31 174 LYS A O 1
ATOM 1408 N N . PHE A 1 175 ? -12.224 -0.937 2.217 1.00 91.94 175 PHE A N 1
ATOM 1409 C CA . PHE A 1 175 ? -10.908 -0.333 2.392 1.00 91.94 175 PHE A CA 1
ATOM 1410 C C . PHE A 1 175 ? -10.101 -0.997 3.510 1.00 91.94 175 PHE A C 1
ATOM 1412 O O . PHE A 1 175 ? -8.962 -1.394 3.270 1.00 91.94 175 PHE A O 1
ATOM 1419 N N . LEU A 1 176 ? -10.678 -1.159 4.707 1.00 91.75 176 LEU A N 1
ATOM 1420 C CA . LEU A 1 176 ? -9.999 -1.789 5.842 1.00 91.75 176 LEU A CA 1
ATOM 1421 C C . LEU A 1 176 ? -9.669 -3.252 5.540 1.00 91.75 176 LEU A C 1
ATOM 1423 O O . LEU A 1 176 ? -8.520 -3.654 5.696 1.00 91.75 176 LEU A O 1
ATOM 1427 N N . ASN A 1 177 ? -10.624 -4.020 5.012 1.00 91.25 177 ASN A N 1
ATOM 1428 C CA . ASN A 1 177 ? -10.385 -5.404 4.601 1.00 91.25 177 ASN A CA 1
ATOM 1429 C C . ASN A 1 177 ? -9.257 -5.510 3.565 1.00 91.25 177 ASN A C 1
ATOM 1431 O O . ASN A 1 177 ? -8.466 -6.447 3.628 1.00 91.25 177 ASN A O 1
ATOM 1435 N N . GLN A 1 178 ? -9.145 -4.552 2.639 1.00 86.88 178 GLN A N 1
ATOM 1436 C CA . GLN A 1 178 ? -8.082 -4.558 1.638 1.00 86.88 178 GLN A CA 1
ATOM 1437 C C . GLN A 1 178 ? -6.711 -4.217 2.231 1.00 86.88 178 GLN A C 1
ATOM 1439 O O . GLN A 1 178 ? -5.746 -4.921 1.943 1.00 86.88 178 GLN A O 1
ATOM 1444 N N . ILE A 1 179 ? -6.590 -3.175 3.062 1.00 86.88 179 ILE A N 1
ATOM 1445 C CA . ILE A 1 179 ? -5.280 -2.813 3.635 1.00 86.88 179 ILE A CA 1
ATOM 1446 C C . ILE A 1 179 ? -4.799 -3.843 4.668 1.00 86.88 179 ILE A C 1
ATOM 1448 O O . ILE A 1 179 ? -3.596 -4.029 4.815 1.00 86.88 179 ILE A O 1
ATOM 1452 N N . TYR A 1 180 ? -5.719 -4.548 5.334 1.00 87.19 180 TYR A N 1
ATOM 1453 C CA . TYR A 1 180 ? -5.426 -5.588 6.326 1.00 87.19 180 TYR A CA 1
ATOM 1454 C C . TYR A 1 180 ? -5.414 -7.017 5.763 1.00 87.19 180 TYR A C 1
ATOM 1456 O O . TYR A 1 180 ? -5.205 -7.970 6.514 1.00 87.19 180 TYR A O 1
ATOM 1464 N N . GLN A 1 181 ? -5.581 -7.209 4.450 1.00 81.00 181 GLN A N 1
ATOM 1465 C CA . GLN A 1 181 ? -5.693 -8.543 3.835 1.00 81.00 181 GLN A CA 1
ATOM 1466 C C . GLN A 1 181 ? -4.460 -9.442 4.053 1.00 81.00 181 GLN A C 1
ATOM 1468 O O . GLN A 1 181 ? -4.548 -10.673 3.983 1.00 81.00 181 GLN A O 1
ATOM 1473 N N . HIS A 1 182 ? -3.299 -8.822 4.283 1.00 74.12 182 HIS A N 1
ATOM 1474 C CA . HIS A 1 182 ? -2.016 -9.488 4.506 1.00 74.12 182 HIS A CA 1
ATOM 1475 C C . HIS A 1 182 ? -1.624 -9.575 5.985 1.00 74.12 182 HIS A C 1
ATOM 1477 O O . HIS A 1 182 ? -0.596 -10.177 6.303 1.00 74.12 182 HIS A O 1
ATOM 1483 N N . ASP A 1 183 ? -2.445 -9.029 6.885 1.00 74.88 183 ASP A N 1
ATOM 1484 C CA . ASP A 1 183 ? -2.257 -9.198 8.319 1.00 74.88 183 ASP A CA 1
ATOM 1485 C C . ASP A 1 183 ? -2.372 -10.688 8.684 1.00 74.88 183 ASP A C 1
ATOM 1487 O O . ASP A 1 183 ? -3.201 -11.430 8.143 1.00 74.88 183 ASP A O 1
ATOM 1491 N N . LYS A 1 184 ? -1.532 -11.141 9.619 1.00 66.50 184 LYS A N 1
ATOM 1492 C CA . LYS A 1 184 ? -1.505 -12.532 10.091 1.00 66.50 184 LYS A CA 1
ATOM 1493 C C . LYS A 1 184 ? -2.864 -12.987 10.615 1.00 66.50 184 LYS A C 1
ATOM 1495 O O . LYS A 1 184 ? -3.180 -14.170 10.505 1.00 66.50 184 LYS A O 1
ATOM 1500 N N . ASN A 1 185 ? -3.651 -12.061 11.155 1.00 67.19 185 ASN A N 1
ATOM 1501 C CA . ASN A 1 185 ? -4.919 -12.369 11.803 1.00 67.19 185 ASN A CA 1
ATOM 1502 C C . ASN A 1 185 ? -6.128 -12.346 10.852 1.00 67.19 185 ASN A C 1
ATOM 1504 O O . ASN A 1 185 ? -7.210 -12.718 11.298 1.00 67.19 185 ASN A O 1
ATOM 1508 N N . LYS A 1 186 ? -5.960 -11.942 9.574 1.00 74.31 186 LYS A N 1
ATOM 1509 C CA . LYS A 1 186 ? -7.006 -11.889 8.522 1.00 74.31 186 LYS A CA 1
ATOM 1510 C C . LYS A 1 186 ? -8.407 -11.569 9.063 1.00 74.31 186 LYS A C 1
ATOM 1512 O O . LYS A 1 186 ? -9.332 -12.374 8.958 1.00 74.31 186 LYS A O 1
ATOM 1517 N N . PHE A 1 187 ? -8.539 -10.405 9.687 1.00 89.31 187 PHE A N 1
ATOM 1518 C CA . PHE A 1 187 ? -9.786 -9.978 10.310 1.00 89.31 187 PHE A CA 1
ATOM 1519 C C . PHE A 1 187 ? -10.754 -9.407 9.265 1.00 89.31 187 PHE A C 1
ATOM 1521 O O . PHE A 1 187 ? -10.357 -8.568 8.461 1.00 89.31 187 PHE A O 1
ATOM 1528 N N . ASP A 1 188 ? -12.015 -9.845 9.293 1.00 92.62 188 ASP A N 1
ATOM 1529 C CA . ASP A 1 188 ? -13.083 -9.269 8.470 1.00 92.62 188 ASP A CA 1
ATOM 1530 C C . ASP A 1 188 ? -13.825 -8.181 9.250 1.00 92.62 188 ASP A C 1
ATOM 1532 O O . ASP A 1 188 ? -14.467 -8.447 10.269 1.00 92.62 188 ASP A O 1
ATOM 1536 N N . PHE A 1 189 ? -13.753 -6.956 8.741 1.00 93.75 189 PHE A N 1
ATOM 1537 C CA . PHE A 1 189 ? -14.396 -5.774 9.306 1.00 93.75 189 PHE A CA 1
ATOM 1538 C C . PHE A 1 189 ? -15.905 -5.688 9.017 1.00 93.75 189 PHE A C 1
ATOM 1540 O O . PHE A 1 189 ? -16.578 -4.791 9.530 1.00 93.75 189 PHE A O 1
ATOM 1547 N N . SER A 1 190 ? -16.467 -6.604 8.224 1.00 93.44 190 SER A N 1
ATOM 1548 C CA . SER A 1 190 ? -17.891 -6.601 7.877 1.00 93.44 190 SER A CA 1
ATOM 1549 C C . SER A 1 190 ? -18.780 -6.733 9.115 1.00 93.44 190 SER A C 1
ATOM 1551 O O . SER A 1 190 ? -18.677 -7.692 9.883 1.00 93.44 190 SER A O 1
ATOM 1553 N N . ASN A 1 191 ? -19.695 -5.775 9.296 1.00 90.12 191 ASN A N 1
ATOM 1554 C CA . ASN A 1 191 ? -20.601 -5.695 10.450 1.00 90.12 191 ASN A CA 1
ATOM 1555 C C . ASN A 1 191 ? -19.877 -5.673 11.812 1.00 90.12 191 ASN A C 1
ATOM 1557 O O . ASN A 1 191 ? -20.436 -6.125 12.814 1.00 90.12 191 ASN A O 1
ATOM 1561 N N . LYS A 1 192 ? -18.632 -5.179 11.854 1.00 92.25 192 LYS A N 1
ATOM 1562 C CA . LYS A 1 192 ? -17.850 -5.037 13.085 1.00 92.25 192 LYS A CA 1
ATOM 1563 C C . LYS A 1 192 ? -17.815 -3.594 13.561 1.00 92.25 192 LYS A C 1
ATOM 1565 O O . LYS A 1 192 ? -17.655 -2.657 12.781 1.00 92.25 192 LYS A O 1
ATOM 1570 N N . SER A 1 193 ? -17.935 -3.437 14.869 1.00 92.12 193 SER A N 1
ATOM 15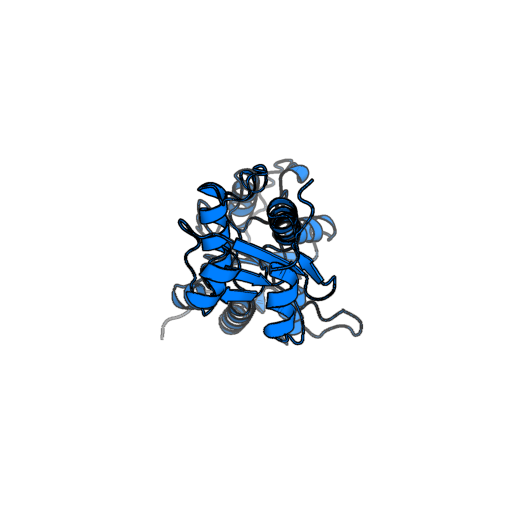71 C CA . SER A 1 193 ? -17.703 -2.185 15.578 1.00 92.12 193 SER A CA 1
ATOM 1572 C C . SER A 1 193 ? -16.218 -2.055 15.910 1.00 92.12 193 SER A C 1
ATOM 1574 O O . SER A 1 193 ? -15.601 -2.985 16.431 1.00 92.12 193 SER A O 1
ATOM 1576 N N . ILE A 1 194 ? -15.632 -0.904 15.587 1.00 93.69 194 ILE A N 1
ATOM 1577 C CA . ILE A 1 194 ? -14.198 -0.664 15.760 1.00 93.69 194 ILE A CA 1
ATOM 1578 C C . ILE A 1 194 ? -13.958 0.498 16.713 1.00 93.69 194 ILE A C 1
ATOM 1580 O O . ILE A 1 194 ? -14.721 1.463 16.722 1.00 93.69 194 ILE A O 1
ATOM 1584 N N . VAL A 1 195 ? -12.852 0.441 17.445 1.00 93.94 195 VAL A N 1
ATOM 1585 C CA . VAL A 1 195 ? -12.296 1.595 18.155 1.00 93.94 195 VAL A CA 1
ATOM 1586 C C . VAL A 1 195 ? -10.839 1.778 17.759 1.00 93.94 195 VAL A C 1
ATOM 1588 O O . VAL A 1 195 ? -10.087 0.810 17.676 1.00 93.94 195 VAL A O 1
ATOM 1591 N N . ILE A 1 196 ? -10.432 3.018 17.491 1.00 95.12 196 ILE A N 1
ATOM 1592 C CA . ILE A 1 196 ? -9.042 3.343 17.172 1.00 95.12 196 ILE A CA 1
ATOM 1593 C C . ILE A 1 196 ? -8.408 3.964 18.408 1.00 95.12 196 ILE A C 1
ATOM 1595 O O . ILE A 1 196 ? -8.944 4.931 18.946 1.00 95.12 196 ILE A O 1
ATOM 1599 N N . VAL A 1 197 ? -7.269 3.439 18.852 1.00 95.19 197 VAL A N 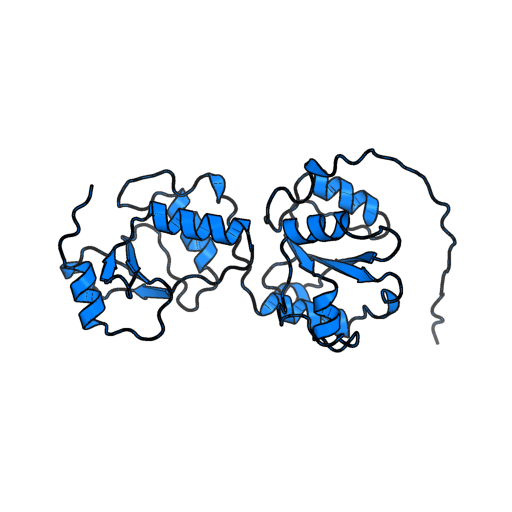1
ATOM 1600 C CA . VAL A 1 197 ? -6.595 3.905 20.069 1.00 95.19 197 VAL A CA 1
ATOM 1601 C C . VAL A 1 197 ? -5.188 4.390 19.759 1.00 95.19 197 VAL A C 1
ATOM 1603 O O . VAL A 1 197 ? -4.381 3.678 19.160 1.00 95.19 197 VAL A O 1
ATOM 1606 N N . ASP A 1 198 ? -4.879 5.591 20.240 1.00 93.19 198 ASP A N 1
ATOM 1607 C CA . ASP A 1 198 ? -3.507 6.036 20.445 1.00 93.19 198 ASP A CA 1
ATOM 1608 C C . ASP A 1 198 ? -3.128 5.777 21.906 1.00 93.19 198 ASP A C 1
ATOM 1610 O O . ASP A 1 198 ? -3.597 6.442 22.836 1.00 93.19 198 ASP A O 1
ATOM 1614 N N . TYR A 1 199 ? -2.294 4.755 22.105 1.00 90.81 199 TYR A N 1
ATOM 1615 C CA . TYR A 1 199 ? -1.864 4.334 23.434 1.00 90.81 199 TYR A CA 1
ATOM 1616 C C . TYR A 1 199 ? -1.004 5.397 24.126 1.00 90.81 199 TYR A C 1
ATOM 1618 O O . TYR A 1 199 ? -1.065 5.539 25.346 1.00 90.81 199 TYR A O 1
ATOM 1626 N N . TYR A 1 200 ? -0.220 6.170 23.367 1.00 88.50 200 TYR A N 1
ATOM 1627 C CA . TYR A 1 200 ? 0.687 7.166 23.936 1.00 88.50 200 TYR A CA 1
ATOM 1628 C C . TYR A 1 200 ? -0.065 8.387 24.457 1.00 88.50 200 TYR A C 1
ATOM 1630 O O . TYR A 1 200 ? 0.221 8.852 25.561 1.00 88.50 200 TYR A O 1
ATOM 1638 N N . SER A 1 201 ? -1.040 8.890 23.698 1.00 89.62 201 SER A N 1
ATOM 1639 C CA . SER A 1 201 ? -1.895 9.999 24.142 1.00 89.62 201 SER A CA 1
ATOM 1640 C C . SER A 1 201 ? -3.043 9.554 25.050 1.00 89.62 201 SER A C 1
ATOM 1642 O O . SER A 1 201 ? -3.797 10.399 25.529 1.00 89.62 201 SER A O 1
ATOM 1644 N N . LYS A 1 202 ? -3.171 8.244 25.305 1.00 90.06 202 LYS A N 1
ATOM 1645 C CA . LYS A 1 202 ? -4.242 7.632 26.106 1.00 90.06 202 LYS A CA 1
ATOM 1646 C C . LYS A 1 202 ? -5.634 8.044 25.625 1.00 90.06 202 LYS A C 1
ATOM 1648 O O . LYS A 1 202 ? -6.511 8.358 26.428 1.00 90.06 202 LYS A O 1
ATOM 1653 N N . SER A 1 203 ? -5.831 8.068 24.309 1.00 91.31 203 SER A N 1
ATOM 1654 C CA . SER A 1 203 ? -7.049 8.602 23.699 1.00 91.31 203 SER A CA 1
ATOM 1655 C C . SER A 1 203 ? -7.597 7.709 22.597 1.00 91.31 203 SER A C 1
ATOM 1657 O O . SER A 1 203 ? -6.841 7.099 21.838 1.00 91.31 203 SER A O 1
ATOM 1659 N N . VAL A 1 204 ? -8.920 7.721 22.452 1.00 93.19 204 VAL A N 1
ATOM 1660 C CA . VAL A 1 204 ? -9.589 7.201 21.259 1.00 93.19 204 VAL A CA 1
ATOM 1661 C C . VAL A 1 204 ? -9.510 8.229 20.136 1.00 93.19 204 VAL A C 1
ATOM 1663 O O . VAL A 1 204 ? -9.713 9.424 20.343 1.00 93.19 204 VAL A O 1
ATOM 1666 N N . ILE A 1 205 ? -9.191 7.745 18.942 1.00 92.12 205 ILE A N 1
ATOM 1667 C CA . ILE A 1 205 ? -9.044 8.534 17.723 1.00 92.12 205 ILE A CA 1
ATOM 1668 C C . ILE A 1 205 ? -10.312 8.391 16.885 1.00 92.12 205 ILE A C 1
ATOM 1670 O O . ILE A 1 205 ? -10.874 7.300 16.764 1.00 92.12 205 ILE A O 1
ATOM 1674 N N . LYS A 1 206 ? -10.759 9.489 16.267 1.00 90.62 206 LYS A N 1
ATOM 1675 C CA . LYS A 1 206 ? -11.900 9.451 15.348 1.00 90.62 206 LYS A CA 1
ATOM 1676 C C . LYS A 1 206 ? -11.559 8.598 14.124 1.00 90.62 206 LYS A C 1
ATOM 1678 O O . LYS A 1 206 ? -10.481 8.728 13.542 1.00 90.62 206 LYS A O 1
ATOM 1683 N N . LYS A 1 207 ? -12.519 7.785 13.675 1.00 91.38 207 LYS A N 1
ATOM 1684 C CA . LYS A 1 207 ? -12.420 6.961 12.455 1.00 91.38 207 LYS A CA 1
ATOM 1685 C C . LYS A 1 207 ? -11.919 7.764 11.250 1.00 91.38 207 LYS A C 1
ATOM 1687 O O . LYS A 1 207 ? -11.004 7.335 10.551 1.00 91.38 207 LYS A O 1
ATOM 1692 N N . GLN A 1 208 ? -12.481 8.953 11.040 1.00 90.56 208 GLN A N 1
ATOM 1693 C CA . GLN A 1 208 ? -12.104 9.839 9.941 1.00 90.56 208 GLN A CA 1
ATOM 1694 C C . GLN A 1 208 ? -10.627 10.261 10.003 1.00 90.56 208 GLN A C 1
ATOM 1696 O O . GLN A 1 208 ? -9.931 10.205 8.988 1.00 90.56 208 GLN A O 1
ATOM 1701 N N . ASP A 1 209 ? -10.125 10.626 11.184 1.00 91.00 209 ASP A N 1
ATOM 1702 C CA . ASP A 1 209 ? -8.724 11.021 11.370 1.00 91.00 209 ASP A CA 1
ATOM 1703 C C . ASP A 1 209 ? -7.778 9.851 11.096 1.00 91.00 209 ASP A C 1
ATOM 1705 O O . ASP A 1 209 ? -6.737 10.013 10.451 1.00 91.00 209 ASP A O 1
ATOM 1709 N N . TYR A 1 210 ? -8.175 8.653 11.524 1.00 92.25 210 TYR A N 1
ATOM 1710 C CA . TYR A 1 210 ? -7.442 7.427 11.249 1.00 92.25 210 TYR A CA 1
ATOM 1711 C C . TYR A 1 210 ? -7.365 7.119 9.745 1.00 92.25 210 TYR A C 1
ATOM 1713 O O . TYR A 1 210 ? -6.272 6.937 9.200 1.00 92.25 210 TYR A O 1
ATOM 1721 N N . ILE A 1 211 ? -8.500 7.144 9.043 1.00 91.62 211 ILE A N 1
ATOM 1722 C CA . ILE A 1 211 ? -8.544 6.912 7.592 1.00 91.62 211 ILE A CA 1
ATOM 1723 C C . ILE A 1 211 ? -7.717 7.974 6.856 1.00 91.62 211 ILE A C 1
ATOM 1725 O O . ILE A 1 211 ? -6.906 7.638 5.992 1.00 91.62 211 ILE A O 1
ATOM 1729 N N . ASN A 1 212 ? -7.843 9.250 7.226 1.00 89.81 212 ASN A N 1
ATOM 1730 C CA . ASN A 1 212 ? -7.068 10.336 6.623 1.00 89.81 212 ASN A CA 1
ATOM 1731 C C . ASN A 1 212 ? -5.562 10.174 6.851 1.00 89.81 212 ASN A C 1
ATOM 1733 O O . ASN A 1 212 ? -4.766 10.420 5.938 1.00 89.81 212 ASN A O 1
ATOM 1737 N N . ARG A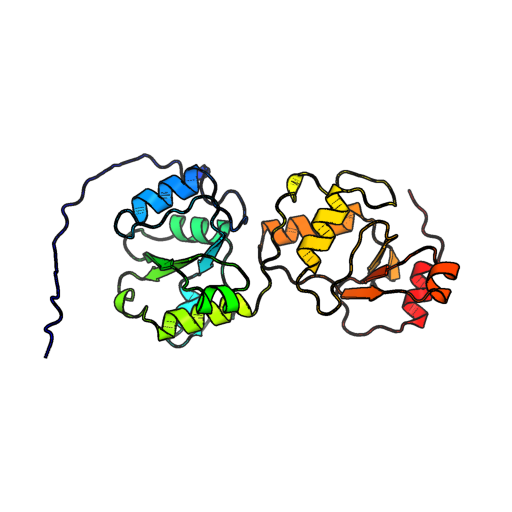 1 213 ? -5.152 9.709 8.035 1.00 89.69 213 ARG A N 1
ATOM 1738 C CA . ARG A 1 213 ? -3.757 9.363 8.328 1.00 89.69 213 ARG A CA 1
ATOM 1739 C C . ARG A 1 213 ? -3.251 8.277 7.380 1.00 89.69 213 ARG A C 1
ATOM 1741 O O . ARG A 1 213 ? -2.175 8.460 6.809 1.00 89.69 213 ARG A O 1
ATOM 1748 N N . ILE A 1 214 ? -4.010 7.202 7.163 1.00 89.31 214 ILE A N 1
ATOM 1749 C CA . ILE A 1 214 ? -3.623 6.144 6.216 1.00 89.31 214 ILE A CA 1
ATOM 1750 C C . ILE A 1 214 ? -3.578 6.687 4.785 1.00 89.31 214 ILE A C 1
ATOM 1752 O O . ILE A 1 214 ? -2.575 6.497 4.102 1.00 89.31 214 ILE A O 1
ATOM 1756 N N . LYS A 1 215 ? -4.595 7.437 4.337 1.00 87.81 215 LYS A N 1
ATOM 1757 C CA . LYS A 1 215 ? -4.624 8.060 2.998 1.00 87.81 215 LYS A CA 1
ATOM 1758 C C . LYS A 1 215 ? -3.384 8.909 2.746 1.00 87.81 215 LYS A C 1
ATOM 1760 O O . LYS A 1 215 ? -2.749 8.790 1.702 1.00 87.81 215 LYS A O 1
ATOM 1765 N N . ASN A 1 216 ? -3.009 9.742 3.712 1.00 85.81 216 ASN A N 1
ATOM 1766 C CA . ASN A 1 216 ? -1.827 10.593 3.612 1.00 85.81 216 ASN A CA 1
ATOM 1767 C C . ASN A 1 216 ? -0.525 9.789 3.544 1.00 85.81 216 ASN A C 1
ATOM 1769 O O . ASN A 1 216 ? 0.426 10.235 2.902 1.00 85.81 216 ASN A O 1
ATOM 1773 N N . ARG A 1 217 ? -0.472 8.618 4.186 1.00 82.94 217 ARG A N 1
ATOM 1774 C CA . ARG A 1 217 ? 0.662 7.694 4.080 1.00 82.94 217 ARG A CA 1
ATOM 1775 C C . ARG A 1 217 ? 0.686 7.009 2.719 1.00 82.94 217 ARG A C 1
ATOM 1777 O O . ARG A 1 217 ? 1.701 7.115 2.051 1.00 82.94 217 ARG A O 1
ATOM 1784 N N . LEU A 1 218 ? -0.434 6.459 2.253 1.00 82.81 218 LEU A N 1
ATOM 1785 C CA . LEU A 1 218 ? -0.556 5.810 0.939 1.00 82.81 218 LEU A CA 1
ATOM 1786 C C . LEU A 1 218 ? -0.282 6.753 -0.240 1.00 82.81 218 LEU A C 1
ATOM 1788 O O . LEU A 1 218 ? 0.288 6.352 -1.252 1.00 82.81 218 LEU A O 1
ATOM 1792 N N . LYS A 1 219 ? -0.629 8.038 -0.100 1.00 78.62 219 LYS A N 1
ATOM 1793 C CA . LYS A 1 219 ? -0.284 9.096 -1.068 1.00 78.62 219 LYS A CA 1
ATOM 1794 C C . LYS A 1 219 ? 1.206 9.455 -1.086 1.00 78.62 219 LYS A C 1
ATOM 1796 O O . LYS A 1 219 ? 1.635 10.152 -2.002 1.00 78.62 219 LYS A O 1
ATOM 1801 N N . LYS A 1 220 ? 1.984 9.030 -0.087 1.00 75.75 220 LYS A N 1
ATOM 1802 C CA . LYS A 1 220 ? 3.447 9.189 -0.036 1.00 75.75 220 LYS A CA 1
ATOM 1803 C C . LYS A 1 220 ? 4.155 7.889 -0.413 1.00 75.75 220 LYS A C 1
ATOM 1805 O O . LYS A 1 220 ? 5.037 7.912 -1.257 1.00 75.75 220 LYS A O 1
ATOM 1810 N N . ASP A 1 221 ? 3.718 6.777 0.166 1.00 73.06 221 ASP A N 1
ATOM 1811 C CA . ASP A 1 221 ? 4.268 5.438 -0.013 1.00 73.06 221 ASP A CA 1
ATOM 1812 C C . ASP A 1 221 ? 3.112 4.429 -0.110 1.00 73.06 221 ASP A C 1
ATOM 1814 O O . ASP A 1 221 ? 2.331 4.262 0.824 1.00 73.06 221 ASP A O 1
ATOM 1818 N N . PHE A 1 222 ? 2.999 3.762 -1.255 1.00 72.25 222 PHE A N 1
ATOM 1819 C CA . PHE A 1 222 ? 1.976 2.752 -1.557 1.00 72.25 222 PHE A CA 1
ATOM 1820 C C . PHE A 1 222 ? 2.204 1.429 -0.814 1.00 72.25 222 PHE A C 1
ATOM 1822 O O . PHE A 1 222 ? 1.347 0.545 -0.840 1.00 72.25 222 PHE A O 1
ATOM 1829 N N . LEU A 1 223 ? 3.359 1.293 -0.163 1.00 69.31 223 LEU A N 1
ATOM 1830 C CA . LEU A 1 223 ? 3.768 0.135 0.610 1.00 69.31 223 LEU A CA 1
ATOM 1831 C C . LEU A 1 223 ? 3.731 0.490 2.098 1.00 69.31 223 LEU A C 1
ATOM 1833 O O . LEU A 1 223 ? 4.755 0.752 2.730 1.00 69.31 223 LEU A O 1
ATOM 1837 N N . TYR A 1 224 ? 2.523 0.539 2.650 1.00 69.06 224 TYR A N 1
ATOM 1838 C CA . TYR A 1 224 ? 2.285 0.900 4.044 1.00 69.06 224 TYR A CA 1
ATOM 1839 C C . TYR A 1 224 ? 2.107 -0.345 4.922 1.00 69.06 224 TYR A C 1
ATOM 1841 O O . TYR A 1 224 ? 1.331 -1.231 4.578 1.00 69.06 224 TYR A O 1
ATOM 1849 N N . GLN A 1 225 ? 2.790 -0.396 6.070 1.00 70.50 225 GLN A N 1
ATOM 1850 C CA . GLN A 1 225 ? 2.487 -1.370 7.124 1.00 70.50 225 GLN A CA 1
ATOM 1851 C C . GLN A 1 225 ? 1.249 -0.914 7.887 1.00 70.50 225 GLN A C 1
ATOM 1853 O O . GLN A 1 225 ? 1.211 0.224 8.347 1.00 70.50 225 GLN A O 1
ATOM 1858 N N . THR A 1 226 ? 0.261 -1.789 8.023 1.00 78.38 226 THR A N 1
ATOM 1859 C CA . THR A 1 226 ? -0.929 -1.523 8.829 1.00 78.38 226 THR A CA 1
ATOM 1860 C C . THR A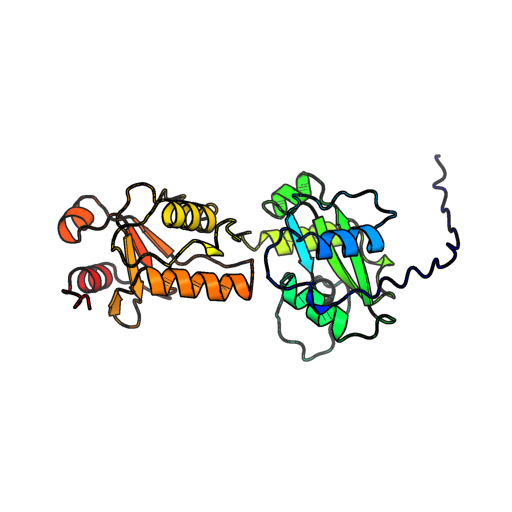 1 226 ? -0.604 -1.374 10.315 1.00 78.38 226 THR A C 1
ATOM 1862 O O . THR A 1 226 ? 0.440 -1.821 10.786 1.00 78.38 226 THR A O 1
ATOM 1865 N N . ASP A 1 227 ? -1.501 -0.711 11.048 1.00 88.69 227 ASP A N 1
ATOM 1866 C CA . ASP A 1 227 ? -1.422 -0.606 12.509 1.00 88.69 227 ASP A CA 1
ATOM 1867 C C . ASP A 1 227 ? -2.030 -1.865 13.159 1.00 88.69 227 ASP A C 1
ATOM 1869 O O . ASP A 1 227 ? -2.848 -2.526 12.526 1.00 88.69 227 ASP A O 1
ATOM 1873 N N . ASP A 1 228 ? -1.673 -2.211 14.395 1.00 89.62 228 ASP A N 1
ATOM 1874 C CA . ASP A 1 228 ? -2.036 -3.512 14.981 1.00 89.62 228 ASP A CA 1
ATOM 1875 C C . ASP A 1 228 ? -3.550 -3.681 15.205 1.00 89.62 228 ASP A C 1
ATOM 1877 O O . ASP A 1 228 ? -4.250 -2.748 15.605 1.00 89.62 228 ASP A O 1
ATOM 1881 N N . ILE A 1 229 ? -4.047 -4.908 15.015 1.00 92.25 229 ILE A N 1
ATOM 1882 C CA . ILE A 1 229 ? -5.430 -5.301 15.316 1.00 92.25 229 ILE A CA 1
ATOM 1883 C C . ILE A 1 229 ? -5.474 -6.170 16.573 1.00 92.25 229 ILE A C 1
ATOM 1885 O O . ILE A 1 229 ? -4.837 -7.224 16.636 1.00 92.25 229 ILE A O 1
ATOM 1889 N N . ILE A 1 230 ? -6.312 -5.787 17.539 1.00 92.69 230 ILE A N 1
ATOM 1890 C CA . ILE A 1 230 ? -6.627 -6.597 18.722 1.00 92.69 230 ILE A CA 1
ATOM 1891 C C . ILE A 1 230 ? -8.117 -6.934 18.711 1.00 92.69 230 ILE A C 1
ATOM 1893 O O . ILE A 1 230 ? -8.963 -6.075 18.955 1.00 92.69 230 ILE A O 1
ATOM 1897 N N . VAL A 1 231 ? -8.435 -8.203 18.454 1.00 93.50 231 VAL A N 1
ATOM 1898 C CA . VAL A 1 231 ? -9.808 -8.717 18.536 1.00 93.50 231 VAL A CA 1
ATOM 1899 C C . VAL A 1 231 ? -10.211 -8.845 20.004 1.00 93.50 231 VAL A C 1
ATOM 1901 O O . VAL A 1 231 ? -9.469 -9.411 20.817 1.00 93.50 231 VAL A O 1
ATOM 1904 N N . LEU A 1 232 ? -11.374 -8.296 20.346 1.00 93.44 232 LEU A N 1
ATOM 1905 C CA . LEU A 1 232 ? -11.915 -8.349 21.698 1.00 93.44 232 LEU A CA 1
ATOM 1906 C C . LEU A 1 232 ? -12.678 -9.653 21.928 1.00 93.44 232 LEU A C 1
ATOM 1908 O O . LEU A 1 232 ? -13.362 -10.169 21.045 1.00 93.44 232 LEU A O 1
ATOM 1912 N N . SER A 1 233 ? -12.557 -10.194 23.137 1.00 94.62 233 SER A N 1
ATOM 1913 C CA . SER A 1 233 ? -13.386 -11.313 23.585 1.00 94.62 233 SER A CA 1
ATOM 1914 C C . SER A 1 233 ? -14.843 -10.879 23.761 1.00 94.62 233 SER A C 1
ATOM 1916 O O . SER A 1 233 ? -15.135 -9.703 23.967 1.00 94.62 233 SER A O 1
ATOM 1918 N N . GLU A 1 234 ? -15.770 -11.838 23.793 1.00 96.00 234 GLU A N 1
ATOM 1919 C CA . GLU A 1 234 ? -17.189 -11.554 24.060 1.00 96.00 234 GLU A CA 1
ATOM 1920 C C . GLU A 1 234 ? -17.417 -10.814 25.388 1.00 96.00 234 GLU A C 1
ATOM 1922 O O . GLU A 1 234 ? -18.342 -10.014 25.509 1.00 96.00 234 GLU A O 1
ATOM 1927 N N . HIS A 1 235 ? -16.571 -11.052 26.395 1.00 94.38 235 HIS A N 1
ATOM 1928 C CA . HIS A 1 235 ? -16.628 -10.299 27.645 1.00 94.38 235 HIS A CA 1
ATOM 1929 C C . HIS A 1 235 ? -16.252 -8.831 27.424 1.00 94.38 235 HIS A C 1
ATOM 1931 O O . HIS A 1 235 ? -17.006 -7.939 27.797 1.00 94.38 235 HIS A O 1
ATOM 1937 N N . GLU A 1 236 ? -15.103 -8.570 26.804 1.00 94.00 236 GLU A N 1
ATOM 1938 C CA . GLU A 1 236 ? -14.612 -7.210 26.548 1.00 94.00 236 GLU A CA 1
ATOM 1939 C C . GLU A 1 236 ? -15.545 -6.436 25.613 1.00 94.00 236 GLU A C 1
ATOM 1941 O O . GLU A 1 236 ? -15.796 -5.251 25.836 1.00 94.00 236 GLU A O 1
ATOM 1946 N N . LYS A 1 237 ? -16.122 -7.110 24.615 1.00 93.31 237 LYS A N 1
ATOM 1947 C CA . LYS A 1 237 ? -17.145 -6.546 23.734 1.00 93.31 237 LYS A CA 1
ATOM 1948 C C . LYS A 1 237 ? -18.389 -6.116 24.504 1.00 93.31 237 LYS A C 1
ATOM 1950 O O . LYS A 1 237 ? -18.890 -5.022 24.270 1.00 93.31 237 LYS A O 1
ATOM 1955 N N . ARG A 1 238 ? -18.874 -6.924 25.455 1.00 92.75 238 ARG A N 1
ATOM 1956 C CA . ARG A 1 238 ? -20.007 -6.533 26.316 1.00 92.75 238 ARG A CA 1
ATOM 1957 C C . ARG A 1 238 ? -19.702 -5.305 27.172 1.00 92.75 238 ARG A C 1
ATOM 1959 O O . ARG A 1 238 ? -20.604 -4.521 27.435 1.00 92.75 238 ARG A O 1
ATOM 1966 N N . GLU A 1 239 ? -18.456 -5.139 27.604 1.00 91.31 239 GLU A N 1
ATOM 1967 C CA . GLU A 1 239 ? -18.058 -4.003 28.441 1.00 91.31 239 GLU A CA 1
ATOM 1968 C C . GLU A 1 239 ? -17.783 -2.716 27.659 1.00 91.31 239 GLU A C 1
ATOM 1970 O O . GLU A 1 239 ? -17.908 -1.629 28.217 1.00 91.31 239 GLU A O 1
ATOM 1975 N N . THR A 1 240 ? -17.343 -2.829 26.406 1.00 91.56 240 THR A N 1
ATOM 1976 C CA . THR A 1 240 ? -16.855 -1.686 25.615 1.00 91.56 240 THR A CA 1
ATOM 1977 C C . THR A 1 240 ? -17.758 -1.321 24.446 1.00 91.56 240 THR A C 1
ATOM 1979 O O . THR A 1 240 ? -17.709 -0.191 23.974 1.00 91.56 240 THR A O 1
ATOM 1982 N N . GLY A 1 241 ? -18.572 -2.263 23.972 1.00 91.75 241 GLY A N 1
ATOM 1983 C CA . GLY A 1 241 ? -19.385 -2.119 22.769 1.00 91.75 241 GLY A CA 1
ATOM 1984 C C . GLY A 1 241 ? -18.625 -2.319 21.455 1.00 91.75 241 GLY A C 1
ATOM 1985 O O . GLY A 1 241 ? -19.243 -2.160 20.408 1.00 91.75 241 GLY A O 1
ATOM 1986 N N . TYR A 1 242 ? -17.333 -2.675 21.489 1.00 93.88 242 TYR A N 1
ATOM 1987 C CA . TYR A 1 242 ? -16.501 -2.840 20.292 1.00 93.88 242 TYR A CA 1
ATOM 1988 C C . TYR A 1 242 ? -16.136 -4.307 20.026 1.00 93.88 242 TYR A C 1
ATOM 1990 O O . TYR A 1 242 ? -15.923 -5.086 20.952 1.00 93.88 242 TYR A O 1
ATOM 1998 N N . ASP A 1 243 ? -16.021 -4.688 18.754 1.00 93.81 243 ASP A N 1
ATOM 1999 C CA . ASP A 1 243 ? -15.525 -6.005 18.334 1.00 93.81 243 ASP A CA 1
ATOM 2000 C C . ASP A 1 243 ? -13.994 -6.044 18.280 1.00 93.81 243 ASP A C 1
ATOM 2002 O O . ASP A 1 243 ? -13.373 -7.089 18.486 1.00 93.81 243 ASP A O 1
ATOM 2006 N N . VAL A 1 244 ? -13.376 -4.910 17.949 1.00 94.00 244 VAL A N 1
ATOM 2007 C CA . VAL A 1 244 ? -11.955 -4.857 17.618 1.00 94.00 244 VAL A CA 1
ATOM 2008 C C . VAL A 1 244 ? -11.352 -3.487 17.906 1.00 94.00 244 VAL A C 1
ATOM 2010 O O . VAL A 1 244 ? -11.995 -2.448 17.737 1.00 94.00 244 VAL A O 1
ATOM 2013 N N . ILE A 1 245 ? -10.087 -3.499 18.313 1.00 94.44 245 ILE A N 1
ATOM 2014 C CA . ILE A 1 245 ? -9.264 -2.309 18.498 1.00 94.44 245 ILE A CA 1
ATOM 2015 C C . ILE A 1 245 ? -8.264 -2.234 17.350 1.00 94.44 245 ILE A C 1
ATOM 2017 O O . ILE A 1 245 ? -7.524 -3.189 17.114 1.00 94.44 245 ILE A O 1
ATOM 2021 N N . ILE A 1 246 ? -8.207 -1.083 16.687 1.00 94.50 246 ILE A N 1
ATOM 2022 C CA . ILE A 1 246 ? -7.074 -0.704 15.847 1.00 94.50 246 ILE A CA 1
ATOM 2023 C C . ILE A 1 246 ? -6.140 0.149 16.700 1.00 94.50 246 ILE A C 1
ATOM 2025 O O . ILE A 1 246 ? -6.506 1.228 17.170 1.00 94.50 246 ILE A O 1
ATOM 2029 N N . LEU A 1 247 ? -4.936 -0.347 16.929 1.00 93.56 247 LEU A N 1
ATOM 2030 C CA . LEU A 1 247 ? -3.976 0.239 17.846 1.00 93.56 247 LEU A CA 1
ATOM 2031 C C . LEU A 1 247 ? -2.864 0.923 17.055 1.00 93.56 247 LEU A C 1
ATOM 2033 O O . LEU A 1 247 ? -2.115 0.264 16.336 1.00 93.56 247 LEU A O 1
ATOM 2037 N N . LEU A 1 248 ? -2.730 2.245 17.208 1.00 92.06 248 LEU A N 1
ATOM 2038 C CA . LEU A 1 248 ? -1.619 2.974 16.594 1.00 92.06 248 LEU A CA 1
ATOM 2039 C C . LEU A 1 248 ? -0.261 2.430 17.077 1.00 92.06 248 LEU A C 1
ATOM 2041 O O . LEU A 1 248 ? -0.170 1.918 18.194 1.00 92.06 248 LEU A O 1
ATOM 2045 N N . PRO A 1 249 ? 0.818 2.579 16.280 1.00 87.75 249 PRO A N 1
ATOM 2046 C CA . PRO A 1 249 ? 2.067 1.873 16.520 1.00 87.75 249 PRO A CA 1
ATOM 2047 C C . PRO A 1 249 ? 2.657 2.233 17.879 1.00 87.75 249 PRO A C 1
ATOM 2049 O O . PRO A 1 249 ? 2.921 3.403 18.166 1.00 87.75 249 PRO A O 1
ATOM 2052 N N . VAL A 1 250 ? 2.900 1.213 18.694 1.00 86.44 250 VAL A N 1
ATOM 2053 C CA . VAL A 1 250 ? 3.387 1.339 20.067 1.00 86.44 250 VAL A CA 1
ATOM 2054 C C . VAL A 1 250 ? 4.357 0.200 20.370 1.00 86.44 250 VAL A C 1
ATOM 2056 O O . VAL A 1 250 ? 4.247 -0.895 19.829 1.00 86.44 250 VAL A O 1
ATOM 2059 N N . LYS A 1 251 ? 5.358 0.460 21.217 1.00 82.25 251 LYS A N 1
ATOM 2060 C CA . LYS A 1 251 ? 6.396 -0.537 21.543 1.00 82.25 251 LYS A CA 1
ATOM 2061 C C . LYS A 1 251 ? 5.956 -1.586 22.564 1.00 82.25 251 LYS A C 1
ATOM 2063 O O . LYS A 1 251 ? 6.473 -2.696 22.549 1.00 82.25 251 LYS A O 1
ATOM 2068 N N . MET A 1 252 ? 5.085 -1.213 23.496 1.00 83.75 252 MET A N 1
ATOM 2069 C CA . MET A 1 252 ? 4.653 -2.068 24.598 1.00 83.75 252 MET A CA 1
ATOM 2070 C C . MET A 1 252 ? 3.257 -1.650 25.043 1.00 83.75 252 MET A C 1
ATOM 2072 O O . MET A 1 252 ? 2.993 -0.455 25.169 1.00 83.75 252 MET A O 1
ATOM 2076 N N . ILE A 1 253 ? 2.398 -2.632 25.307 1.00 88.94 253 ILE A N 1
ATOM 2077 C CA . ILE A 1 253 ? 1.028 -2.414 25.767 1.00 88.94 253 ILE A CA 1
ATOM 2078 C C . ILE A 1 253 ? 0.733 -3.208 27.031 1.00 88.94 253 ILE A C 1
ATOM 2080 O O . ILE A 1 253 ? 1.176 -4.347 27.175 1.00 88.94 253 ILE A O 1
ATOM 2084 N N . GLN A 1 254 ? -0.062 -2.615 27.916 1.00 90.56 254 GLN A N 1
ATOM 2085 C CA . GLN A 1 254 ? -0.743 -3.314 29.000 1.00 90.56 254 GLN A CA 1
ATOM 2086 C C . GLN A 1 254 ? -2.232 -3.371 28.669 1.00 90.56 254 GLN A C 1
ATOM 2088 O O . GLN A 1 254 ? -2.864 -2.338 28.427 1.00 90.56 254 GLN A O 1
ATOM 2093 N N . ARG A 1 255 ? -2.799 -4.581 28.626 1.00 91.19 255 ARG A N 1
ATOM 2094 C CA . ARG A 1 255 ? -4.188 -4.785 28.185 1.00 91.19 255 ARG A CA 1
ATOM 2095 C C . ARG A 1 255 ? -5.169 -4.088 29.126 1.00 91.19 255 ARG A C 1
ATOM 2097 O O . ARG A 1 255 ? -6.141 -3.499 28.671 1.00 91.19 255 ARG A O 1
ATOM 2104 N N . GLU A 1 256 ? -4.875 -4.062 30.420 1.00 90.31 256 GLU A N 1
ATOM 2105 C CA . GLU A 1 256 ? -5.686 -3.389 31.434 1.00 90.31 256 GLU A CA 1
ATOM 2106 C C . GLU A 1 256 ? -5.725 -1.871 31.224 1.00 90.31 256 GLU A C 1
ATOM 2108 O O . GLU A 1 256 ? -6.774 -1.250 31.394 1.00 90.31 256 GLU A O 1
ATOM 2113 N N . GLU A 1 257 ? -4.600 -1.256 30.844 1.00 91.44 257 GLU A N 1
ATOM 2114 C CA . GLU A 1 257 ? -4.543 0.176 30.531 1.00 91.44 257 GLU A CA 1
ATOM 2115 C C . GLU A 1 257 ? -5.317 0.488 29.247 1.00 91.44 257 GLU A C 1
ATOM 2117 O O . GLU A 1 257 ? -6.096 1.440 29.216 1.00 91.44 257 GLU A O 1
ATOM 2122 N N . LEU A 1 258 ? -5.184 -0.362 28.227 1.00 93.12 258 LEU A N 1
ATOM 2123 C CA . LEU A 1 258 ? -5.938 -0.239 26.982 1.00 93.12 258 LEU A CA 1
ATOM 2124 C C . LEU A 1 258 ? -7.454 -0.279 27.230 1.00 93.12 258 LEU A C 1
ATOM 2126 O O . LEU A 1 258 ? -8.189 0.580 26.743 1.00 93.12 258 LEU A O 1
ATOM 2130 N N . MET A 1 259 ? -7.915 -1.216 28.062 1.00 93.56 259 MET A N 1
ATOM 2131 C CA . MET A 1 259 ? -9.326 -1.311 28.439 1.00 93.56 259 MET A CA 1
ATOM 2132 C C . MET A 1 259 ? -9.802 -0.089 29.234 1.00 93.56 259 MET A C 1
ATOM 2134 O O . MET A 1 259 ? -10.941 0.339 29.058 1.00 93.56 259 MET A O 1
ATOM 2138 N N . LYS A 1 260 ? -8.953 0.514 30.080 1.00 92.44 260 LYS A N 1
ATOM 2139 C CA . LYS A 1 260 ? -9.289 1.767 30.783 1.00 92.44 260 LYS A CA 1
ATOM 2140 C C . LYS A 1 260 ? -9.477 2.931 29.816 1.00 92.44 260 LYS A C 1
ATOM 2142 O O . LYS A 1 260 ? -10.423 3.693 29.993 1.00 92.44 260 LYS A O 1
ATOM 2147 N N . ILE A 1 261 ? -8.614 3.052 28.804 1.00 92.50 261 ILE A N 1
ATOM 2148 C CA . ILE A 1 261 ? -8.731 4.103 27.783 1.00 92.50 261 ILE A CA 1
ATOM 2149 C C . ILE A 1 261 ? -10.102 4.003 27.113 1.00 92.50 261 ILE A C 1
ATOM 2151 O O . ILE A 1 261 ? -10.849 4.970 27.146 1.00 92.50 261 ILE A O 1
ATOM 2155 N N . ILE A 1 262 ? -10.466 2.819 26.613 1.00 92.19 262 ILE A N 1
ATOM 2156 C CA . ILE A 1 262 ? -11.692 2.603 25.823 1.00 92.19 262 ILE A CA 1
ATOM 2157 C C . ILE A 1 262 ? -12.973 2.752 26.660 1.00 92.19 262 ILE A C 1
ATOM 2159 O O . ILE A 1 262 ? -14.004 3.170 26.141 1.00 92.19 262 ILE A O 1
ATOM 2163 N N . LYS A 1 263 ? -12.927 2.410 27.954 1.00 89.31 263 LYS A N 1
ATOM 2164 C CA . LYS A 1 263 ? -14.071 2.553 28.874 1.00 89.31 263 LYS A CA 1
ATOM 2165 C C . LYS A 1 263 ? -14.277 3.987 29.366 1.00 89.31 263 LYS A C 1
ATOM 2167 O O . LYS A 1 263 ? -15.325 4.285 29.938 1.00 89.31 263 LYS A O 1
ATOM 2172 N N . THR A 1 264 ? -13.286 4.865 29.211 1.00 83.75 264 THR A N 1
ATOM 2173 C CA . THR A 1 264 ? -13.413 6.255 29.656 1.00 83.75 264 THR A CA 1
ATOM 2174 C C . THR A 1 264 ? -14.377 6.987 28.717 1.00 83.75 264 THR A C 1
ATOM 2176 O O . THR A 1 264 ? -14.185 6.918 27.507 1.00 83.75 264 THR A O 1
ATOM 2179 N N . PRO A 1 265 ? -15.406 7.700 29.217 1.00 66.12 265 PRO A N 1
ATOM 2180 C CA . PRO A 1 265 ? -16.323 8.439 28.358 1.00 66.12 265 PRO A CA 1
ATOM 2181 C C . PRO A 1 265 ? -15.552 9.446 27.503 1.00 66.12 265 PRO A C 1
ATOM 2183 O O . PRO A 1 265 ? -14.963 10.400 28.015 1.00 66.12 265 PRO A O 1
ATOM 2186 N N . HIS A 1 266 ? -15.533 9.229 26.193 1.00 63.78 266 HIS A N 1
ATOM 2187 C CA . HIS A 1 266 ? -14.936 10.171 25.261 1.00 63.78 266 HIS A CA 1
ATOM 2188 C C . HIS A 1 266 ? -16.004 11.186 24.870 1.00 63.78 266 HIS A C 1
ATOM 2190 O O . HIS A 1 266 ? -17.016 10.821 24.270 1.00 63.78 266 HIS A O 1
ATOM 2196 N N . ASN A 1 267 ? -15.782 12.456 25.222 1.00 40.53 267 ASN A N 1
ATOM 2197 C CA . ASN A 1 267 ? -16.606 13.568 24.757 1.00 40.53 267 ASN A CA 1
ATOM 2198 C C . ASN A 1 267 ? -16.593 13.570 23.225 1.00 40.53 267 ASN A C 1
ATOM 2200 O O . ASN A 1 267 ? -15.634 14.001 22.588 1.00 40.53 267 ASN A O 1
ATOM 2204 N N . THR A 1 268 ? -17.651 13.021 22.644 1.00 36.56 268 THR A N 1
ATOM 2205 C CA . THR A 1 268 ? -17.900 12.987 21.210 1.00 36.56 268 THR A CA 1
ATOM 2206 C C . THR A 1 268 ? -18.487 14.348 20.846 1.00 36.56 268 THR A C 1
ATOM 2208 O O . THR A 1 268 ? -19.686 14.569 20.979 1.00 36.56 268 THR A O 1
ATOM 2211 N N . GLN A 1 269 ? -17.615 15.290 20.477 1.00 31.36 269 GLN A N 1
ATOM 2212 C CA . GLN A 1 269 ? -17.974 16.478 19.694 1.00 31.36 269 GLN A CA 1
ATOM 2213 C C . GLN A 1 269 ? -17.484 16.294 18.266 1.00 31.36 269 GLN A C 1
ATOM 2215 O O . GLN A 1 269 ? -16.314 15.867 18.100 1.00 31.36 269 GLN A O 1
#

Sequence (269 aa):
MRQIIFTAFFGFVFQLTFGQNFNSLGTDCNPKLNNHEIAYFDSLFSQKDYDFRNKTIGFASPNIIHFLGIIPMPLGFNNQLLPISKKEYFQELRIDDKNKKCSELLILTDSLRAITKGFDAIIILIPKKKMKKVNSETSRKIATVFGYRDLNYPENLDSVGADTSLTLNNEEVKFLNQIYQHDKNKFDFSNKSIVIVDYYSKSVIKKQDYINRIKNRLKKDFLYQTDDIIVLSEHEKRETGYDVIILLPVKMIQREELMKIIKTPHNTQ